Protein AF-A0A6C1PPI3-F1 (afdb_monomer_lite)

Radius of gyration: 21.02 Å; chains: 1; bounding box: 60×43×59 Å

Foldseek 3Di:
DFKDKPPHTWDWDADPVLLEIETEDEFADLVPIFMDDDDDPQKDWPDGDRADAQDFDWTWIHHNDDDIDIHTYHYHYAAWKWWQKQNDIDGFFWWEAEPPDPVLRLLGPVTGFAWAQDPQAIKTKTWNGYAYPNDPPGDWTWMKIAGDNYQDQAKDKDQDQPGIWTDTPVQQFIWGFNIKIKGWHDGDPDAFDKTKIFMKGWTFGDHGPPPPDDDDDPDDGDDTIIIHSMIGIHGHSYYPSPVD

Secondary structure (DSSP, 8-state):
-EEEETTEEE-EEEETTTTEEEEEE-S--TTT---EEE-STT-EES------BT--EEEEEE-SSS--EEEEEEEEEPSEEEEEETTEEEEE-B-EE-TT-HHHHHHTTTTS-EEEEETTEEEEEEESS-EETT-S-PPP-EEEEEEES--SSEEEEE--TTSEEEEETTSS-EEEEEEEEEEEEE--SSTTPEEEEEEEEEEEEPP-TT----S-----PPPPEEEEEEEEEEEEEEESSS--

Structure (mmCIF, N/CA/C/O backbone):
data_AF-A0A6C1PPI3-F1
#
_entry.id   AF-A0A6C1PPI3-F1
#
loop_
_atom_site.group_PDB
_atom_site.id
_atom_site.type_symbol
_atom_site.label_atom_id
_atom_site.label_alt_id
_atom_site.label_comp_id
_atom_site.label_asym_id
_atom_site.label_entity_id
_atom_site.label_seq_id
_atom_site.pdbx_PDB_ins_code
_atom_site.Cartn_x
_atom_site.Cartn_y
_atom_site.Cartn_z
_atom_site.occupancy
_atom_site.B_iso_or_equiv
_atom_site.auth_seq_id
_atom_site.auth_comp_id
_atom_site.auth_asym_id
_atom_site.auth_atom_id
_atom_site.pdbx_PDB_model_num
ATOM 1 N N . MET A 1 1 ? -7.745 8.736 24.320 1.00 72.75 1 MET A N 1
ATOM 2 C CA . MET A 1 1 ? -7.790 7.596 23.394 1.00 72.75 1 MET A CA 1
ATOM 3 C C . MET A 1 1 ? -6.583 7.729 22.487 1.00 72.75 1 MET A C 1
ATOM 5 O O . MET A 1 1 ? -6.261 8.861 22.149 1.00 72.75 1 MET A O 1
ATOM 9 N N . SER A 1 2 ? -5.886 6.642 22.190 1.00 79.56 2 SER A N 1
ATOM 10 C CA . SER A 1 2 ? -4.777 6.582 21.228 1.00 79.56 2 SER A CA 1
ATOM 11 C C . SER A 1 2 ? -4.977 5.365 20.328 1.00 79.56 2 SER A C 1
ATOM 13 O O . SER A 1 2 ? -5.773 4.488 20.668 1.00 79.56 2 SER A O 1
ATOM 15 N N . LEU A 1 3 ? -4.288 5.313 19.193 1.00 79.56 3 LEU A N 1
ATOM 16 C CA . LEU A 1 3 ? -4.312 4.175 18.282 1.00 79.56 3 LEU A CA 1
ATOM 17 C C . LEU A 1 3 ? -2.869 3.762 17.984 1.00 79.56 3 LEU A C 1
ATOM 19 O O . LEU A 1 3 ? -2.008 4.619 17.789 1.00 79.56 3 LEU A O 1
ATOM 23 N N . SER A 1 4 ? -2.608 2.462 17.961 1.00 78.62 4 SER A N 1
ATOM 24 C CA . SER A 1 4 ? -1.383 1.898 17.407 1.00 78.62 4 SER A CA 1
ATOM 25 C C . SER A 1 4 ? -1.696 0.685 16.542 1.00 78.62 4 SER A C 1
ATOM 27 O O . SER A 1 4 ? -2.698 0.002 16.750 1.00 78.62 4 SER A O 1
ATOM 29 N N . ILE A 1 5 ? -0.845 0.428 15.557 1.00 73.31 5 ILE A N 1
ATOM 30 C CA . ILE A 1 5 ? -0.910 -0.746 14.685 1.00 73.31 5 ILE A CA 1
ATOM 31 C C . ILE A 1 5 ? 0.453 -1.425 14.749 1.00 73.31 5 ILE A C 1
ATOM 33 O O . ILE A 1 5 ? 1.469 -0.749 14.626 1.00 73.31 5 ILE A O 1
ATOM 37 N N . ASP A 1 6 ? 0.477 -2.726 15.049 1.00 70.88 6 ASP A N 1
ATOM 38 C CA . ASP A 1 6 ? 1.708 -3.507 15.263 1.00 70.88 6 ASP A CA 1
ATOM 39 C C . ASP A 1 6 ? 2.710 -2.854 16.232 1.00 70.88 6 ASP A C 1
ATOM 41 O O . ASP A 1 6 ? 3.925 -2.911 16.070 1.00 70.88 6 ASP A O 1
ATOM 45 N N . GLY A 1 7 ? 2.193 -2.193 17.272 1.00 65.25 7 GLY A N 1
ATOM 46 C CA . GLY A 1 7 ? 3.012 -1.502 18.271 1.00 65.25 7 GLY A CA 1
ATOM 47 C C . GLY A 1 7 ? 3.538 -0.128 17.838 1.00 65.25 7 GLY A C 1
ATOM 48 O O . GLY A 1 7 ? 4.113 0.574 18.669 1.00 65.25 7 GLY A O 1
ATOM 49 N N . VAL A 1 8 ? 3.286 0.304 16.600 1.00 69.00 8 VAL A N 1
ATOM 50 C CA . VAL A 1 8 ? 3.609 1.651 16.113 1.00 69.00 8 VAL A CA 1
ATOM 51 C C . VAL A 1 8 ? 2.453 2.593 16.429 1.00 69.00 8 VAL A C 1
ATOM 53 O O . VAL A 1 8 ? 1.321 2.369 16.002 1.00 69.00 8 VAL A O 1
ATOM 56 N N . SER A 1 9 ? 2.722 3.649 17.199 1.00 75.69 9 SER A N 1
ATOM 57 C CA . SER A 1 9 ? 1.746 4.720 17.431 1.00 75.69 9 SER A CA 1
ATOM 58 C C . SER A 1 9 ? 1.447 5.441 16.124 1.00 75.69 9 SER A C 1
ATOM 60 O O . SER A 1 9 ? 2.369 5.831 15.414 1.00 75.69 9 SER A O 1
ATOM 62 N N . VAL A 1 10 ? 0.164 5.643 15.838 1.00 84.31 10 VAL A N 1
ATOM 63 C CA . VAL A 1 10 ? -0.286 6.351 14.638 1.00 84.31 10 VAL A CA 1
ATOM 64 C C . VAL A 1 10 ? -0.985 7.643 15.031 1.00 84.31 10 VAL A C 1
ATOM 66 O O . VAL A 1 10 ? -1.698 7.700 16.041 1.00 84.31 10 VAL A O 1
ATOM 69 N N . ASP A 1 11 ? -0.782 8.688 14.234 1.00 82.31 11 ASP A N 1
ATOM 70 C CA . ASP A 1 11 ? -1.456 9.959 14.448 1.00 82.31 11 ASP A CA 1
ATOM 71 C C . ASP A 1 11 ? -2.952 9.804 14.156 1.00 82.31 11 ASP A C 1
ATOM 73 O O . ASP A 1 11 ? -3.376 9.361 13.085 1.00 82.31 11 ASP A O 1
ATOM 77 N N . ALA A 1 12 ? -3.771 10.160 15.146 1.00 89.12 12 ALA A N 1
ATOM 78 C CA . ALA A 1 12 ? -5.218 10.047 15.073 1.00 89.12 12 ALA A CA 1
ATOM 79 C C . ALA A 1 12 ? -5.882 11.376 15.436 1.00 89.12 12 ALA A C 1
ATOM 81 O O . ALA A 1 12 ? -5.608 11.980 16.476 1.00 89.12 12 ALA A O 1
ATOM 82 N N . THR A 1 13 ? -6.821 11.800 14.600 1.00 93.31 13 THR A N 1
ATOM 83 C CA . THR A 1 13 ? -7.722 12.913 14.889 1.00 93.31 13 THR A CA 1
ATOM 84 C C . THR A 1 13 ? -8.901 12.395 15.699 1.00 93.31 13 THR A C 1
ATOM 86 O O . THR A 1 13 ? -9.571 11.447 15.293 1.00 93.31 13 THR A O 1
ATOM 89 N N . ILE A 1 14 ? -9.165 13.011 16.852 1.00 91.94 14 ILE A N 1
ATOM 90 C CA . ILE A 1 14 ? -10.215 12.579 17.781 1.00 91.94 14 ILE A CA 1
ATOM 91 C C . ILE A 1 14 ? -11.206 13.720 17.986 1.00 91.94 14 ILE A C 1
ATOM 93 O O . ILE A 1 14 ? -10.892 14.700 18.665 1.00 91.94 14 ILE A O 1
ATOM 97 N N . ASP A 1 15 ? -12.428 13.554 17.487 1.00 93.94 15 ASP A N 1
ATOM 98 C CA . ASP A 1 15 ? -13.548 14.428 17.830 1.00 93.94 15 ASP A CA 1
ATOM 99 C C . ASP A 1 15 ? -14.356 13.785 18.958 1.00 93.94 15 ASP A C 1
ATOM 101 O O . ASP A 1 15 ? -15.084 12.806 18.788 1.00 93.94 15 ASP A O 1
ATOM 105 N N . ARG A 1 16 ? -14.233 14.354 20.156 1.00 90.81 16 ARG A N 1
ATOM 106 C CA . ARG A 1 16 ? -14.926 13.855 21.351 1.00 90.81 16 ARG A CA 1
ATOM 107 C C . ARG A 1 16 ? -16.419 14.172 21.351 1.00 90.81 16 ARG A C 1
ATOM 109 O O . ARG A 1 16 ? -17.175 13.479 22.030 1.00 90.81 16 ARG A O 1
ATOM 116 N N . THR A 1 17 ? -16.830 15.212 20.632 1.00 92.25 17 THR A N 1
ATOM 117 C CA . THR A 1 17 ? -18.228 15.643 20.539 1.00 92.25 17 THR A CA 1
ATOM 118 C C . THR A 1 17 ? -18.978 14.722 19.589 1.00 92.25 17 THR A C 1
ATOM 120 O O . THR A 1 17 ? -20.004 14.159 19.969 1.00 92.25 17 THR A O 1
ATOM 123 N N . ALA A 1 18 ? -18.424 14.505 18.393 1.00 93.75 18 ALA A N 1
ATOM 124 C CA . ALA A 1 18 ? -18.966 13.573 17.407 1.00 93.75 18 ALA A CA 1
ATOM 125 C C . ALA A 1 18 ? -18.687 12.099 17.753 1.00 93.75 18 ALA A C 1
ATOM 127 O O . ALA A 1 18 ? -19.334 11.207 17.208 1.00 93.75 18 ALA A O 1
ATOM 128 N N . ARG A 1 19 ? -17.757 11.842 18.685 1.00 94.44 19 ARG A N 1
ATOM 129 C CA . ARG A 1 19 ? -17.261 10.506 19.064 1.00 94.44 19 ARG A CA 1
ATOM 130 C C . ARG A 1 19 ? -16.674 9.763 17.871 1.00 94.44 19 ARG A C 1
ATOM 132 O O . ARG A 1 19 ? -16.926 8.572 17.677 1.00 94.44 19 ARG A O 1
ATOM 139 N N . THR A 1 20 ? -15.890 10.479 17.080 1.00 94.88 20 THR A N 1
ATOM 140 C CA . THR A 1 20 ? -15.195 9.931 15.922 1.00 94.88 20 THR A CA 1
ATOM 141 C C . THR A 1 20 ? -13.693 9.896 16.168 1.00 94.88 20 THR A C 1
ATOM 143 O O . THR A 1 20 ? -13.129 10.749 16.862 1.00 94.88 20 THR A O 1
ATOM 146 N N . VAL A 1 21 ? -13.047 8.876 15.612 1.00 93.44 21 VAL A N 1
ATOM 147 C CA . VAL A 1 21 ? -11.592 8.776 15.515 1.00 93.44 21 VAL A CA 1
ATOM 148 C C . VAL A 1 21 ? -11.255 8.499 14.064 1.00 93.44 21 VAL A C 1
ATOM 150 O O . VAL A 1 21 ? -11.768 7.538 13.500 1.00 93.44 21 VAL A O 1
ATOM 153 N N . THR A 1 22 ? -10.381 9.309 13.485 1.00 94.12 22 THR A N 1
ATOM 154 C CA . THR A 1 22 ? -9.840 9.074 12.146 1.00 94.12 22 THR A CA 1
ATOM 155 C C . THR A 1 22 ? -8.332 8.975 12.250 1.00 94.12 22 THR A C 1
ATOM 157 O O . THR A 1 22 ? -7.706 9.876 12.806 1.00 94.12 22 THR A O 1
ATOM 160 N N . ALA A 1 23 ? -7.748 7.903 11.729 1.00 92.88 23 ALA A N 1
ATOM 161 C CA . ALA A 1 23 ? -6.303 7.709 11.707 1.00 92.88 23 ALA A CA 1
ATOM 162 C C . ALA A 1 23 ? -5.816 7.432 10.288 1.00 92.88 23 ALA A C 1
ATOM 164 O O . ALA A 1 23 ? -6.530 6.808 9.502 1.00 92.88 23 ALA A O 1
ATOM 165 N N . ILE A 1 24 ? -4.601 7.883 9.992 1.00 91.88 24 ILE A N 1
ATOM 166 C CA . ILE A 1 24 ? -3.867 7.520 8.781 1.00 91.88 24 ILE A CA 1
ATOM 167 C C . ILE A 1 24 ? -2.681 6.669 9.220 1.00 91.88 24 ILE A C 1
ATOM 169 O O . ILE A 1 24 ? -1.988 7.025 10.173 1.00 91.88 24 ILE A O 1
ATOM 173 N N . VAL A 1 25 ? -2.480 5.530 8.566 1.00 92.19 25 VAL A N 1
ATOM 174 C CA . VAL A 1 25 ? -1.485 4.531 8.973 1.00 92.19 25 VAL A CA 1
ATOM 175 C C . VAL A 1 25 ? -0.588 4.161 7.794 1.00 92.19 25 VAL A C 1
ATOM 177 O O . VAL A 1 25 ? -1.041 4.257 6.652 1.00 92.19 25 VAL A O 1
ATOM 180 N N . PRO A 1 26 ? 0.673 3.752 8.029 1.00 91.62 26 PRO A N 1
ATOM 181 C CA . PRO A 1 26 ? 1.541 3.260 6.961 1.00 91.62 26 PRO A CA 1
ATOM 182 C C . PRO A 1 26 ? 0.909 2.090 6.186 1.00 91.62 26 PRO A C 1
ATOM 184 O O . PRO A 1 26 ? -0.009 1.455 6.712 1.00 91.62 26 PRO A O 1
ATOM 187 N N . PRO A 1 27 ? 1.402 1.772 4.974 1.00 93.56 27 PRO A N 1
ATOM 188 C CA . PRO A 1 27 ? 0.946 0.612 4.211 1.00 93.56 27 PRO A CA 1
ATOM 189 C C . PRO A 1 27 ? 0.966 -0.657 5.070 1.00 93.56 27 PRO A C 1
ATOM 191 O O . PRO A 1 27 ? 2.024 -1.074 5.542 1.00 93.56 27 PRO A O 1
ATOM 194 N N . VAL A 1 28 ? -0.203 -1.249 5.307 1.00 92.62 28 VAL A N 1
ATOM 195 C CA . VAL A 1 28 ? -0.367 -2.437 6.150 1.00 92.62 28 VAL A CA 1
ATOM 196 C C . VAL A 1 28 ? -1.650 -3.184 5.792 1.00 92.62 28 VAL A C 1
ATOM 198 O O . VAL A 1 28 ? -2.665 -2.569 5.458 1.00 92.62 28 VAL A O 1
ATOM 201 N N . ASP A 1 29 ? -1.626 -4.509 5.925 1.00 90.94 29 ASP A N 1
ATOM 202 C CA . ASP A 1 29 ? -2.813 -5.343 5.759 1.00 90.94 29 ASP A CA 1
ATOM 203 C C . ASP A 1 29 ? -3.675 -5.348 7.035 1.00 90.94 29 ASP A C 1
ATOM 205 O O . ASP A 1 29 ? -3.417 -6.097 7.982 1.00 90.94 29 ASP A O 1
ATOM 209 N N . LEU A 1 30 ? -4.740 -4.536 7.048 1.00 89.56 30 LEU A N 1
ATOM 210 C CA . LEU A 1 30 ? -5.704 -4.452 8.157 1.00 89.56 30 LEU A CA 1
ATOM 211 C C . LEU A 1 30 ? -6.440 -5.768 8.459 1.00 89.56 30 LEU A C 1
ATOM 213 O O . LEU A 1 30 ? -6.999 -5.900 9.548 1.00 89.56 30 LEU A O 1
ATOM 217 N N . ALA A 1 31 ? -6.443 -6.745 7.545 1.00 86.94 31 ALA A N 1
ATOM 218 C CA . ALA A 1 31 ? -7.004 -8.067 7.814 1.00 86.94 31 ALA A CA 1
ATOM 219 C C . ALA A 1 31 ? -6.065 -8.943 8.660 1.00 86.94 31 ALA A C 1
ATOM 221 O O . ALA A 1 31 ? -6.518 -9.907 9.283 1.00 86.94 31 ALA A O 1
ATOM 222 N N . ARG A 1 32 ? -4.767 -8.617 8.692 1.00 84.00 32 ARG A N 1
ATOM 223 C CA . ARG A 1 32 ? -3.723 -9.390 9.383 1.00 84.00 32 ARG A CA 1
ATOM 224 C C . ARG A 1 32 ? -3.193 -8.704 10.634 1.00 84.00 32 ARG A C 1
ATOM 226 O O . ARG A 1 32 ? -2.668 -9.390 11.509 1.00 84.00 32 ARG A O 1
ATOM 233 N N . VAL A 1 33 ? -3.377 -7.390 10.752 1.00 84.31 33 VAL A N 1
ATOM 234 C CA . VAL A 1 33 ? -2.989 -6.623 11.942 1.00 84.31 33 VAL A CA 1
ATOM 235 C C . VAL A 1 33 ? -4.186 -6.324 12.830 1.00 84.31 33 VAL A C 1
ATOM 237 O O . VAL A 1 33 ? -5.293 -6.062 12.362 1.00 84.31 33 VAL A O 1
ATOM 240 N N . GLN A 1 34 ? -3.960 -6.326 14.143 1.00 80.94 34 GLN A N 1
ATOM 241 C CA . GLN A 1 34 ? -4.975 -5.929 15.112 1.00 80.94 34 GLN A CA 1
ATOM 242 C C . GLN A 1 34 ? -4.617 -4.559 15.695 1.00 80.94 34 GLN A C 1
ATOM 244 O O . GLN A 1 34 ? -3.673 -4.461 16.483 1.00 80.94 34 GLN A O 1
ATOM 249 N N . PRO A 1 35 ? -5.365 -3.492 15.359 1.00 81.31 35 PRO A N 1
ATOM 250 C CA . PRO A 1 35 ? -5.118 -2.182 15.938 1.00 81.31 35 PRO A CA 1
ATOM 251 C C . PRO A 1 35 ? -5.335 -2.213 17.451 1.00 81.31 35 PRO A C 1
ATOM 253 O O . PRO A 1 35 ? -6.370 -2.674 17.942 1.00 81.31 35 PRO A O 1
ATOM 256 N N . ALA A 1 36 ? -4.377 -1.684 18.204 1.00 82.75 36 ALA A N 1
ATOM 257 C CA . ALA A 1 36 ? -4.532 -1.469 19.629 1.00 82.75 36 ALA A CA 1
ATOM 258 C C . ALA A 1 36 ? -5.091 -0.064 19.870 1.00 82.75 36 ALA A C 1
ATOM 260 O O . ALA A 1 36 ? -4.548 0.943 19.417 1.00 82.75 36 ALA A O 1
ATOM 261 N N . ILE A 1 37 ? -6.191 0.010 20.614 1.00 83.94 37 ILE A N 1
ATOM 262 C CA . ILE A 1 37 ? -6.833 1.274 20.965 1.00 83.94 37 ILE A CA 1
ATOM 263 C C . ILE A 1 37 ? -6.540 1.564 22.434 1.00 83.94 37 ILE A C 1
ATOM 265 O O . ILE A 1 37 ? -7.071 0.913 23.335 1.00 83.94 37 ILE A O 1
ATOM 269 N N . GLY A 1 38 ? -5.712 2.573 22.686 1.00 83.50 38 GLY A N 1
ATOM 270 C CA . GLY A 1 38 ? -5.477 3.077 24.031 1.00 83.50 38 GLY A CA 1
ATOM 271 C C . GLY A 1 38 ? -6.710 3.811 24.545 1.00 83.50 38 GLY A C 1
ATOM 272 O O . GLY A 1 38 ? -7.238 4.708 23.886 1.00 83.50 38 GLY A O 1
ATOM 273 N N . LEU A 1 39 ? -7.172 3.457 25.740 1.00 85.50 39 LEU A N 1
ATOM 274 C CA . LEU A 1 39 ? -8.340 4.054 26.383 1.00 85.50 39 LEU A CA 1
ATOM 275 C C . LEU A 1 39 ? -7.950 4.866 27.621 1.00 85.50 39 LEU A C 1
ATOM 277 O O . LEU A 1 39 ? -6.827 4.797 28.115 1.00 85.50 39 LEU A O 1
ATOM 281 N N . SER A 1 40 ? -8.893 5.661 28.126 1.00 84.19 40 SER A N 1
ATOM 282 C CA . SER A 1 40 ? -8.737 6.304 29.433 1.00 84.19 40 SER A CA 1
ATOM 283 C C . SER A 1 40 ? -8.615 5.248 30.547 1.00 84.19 40 SER A C 1
ATOM 285 O O . SER A 1 40 ? -9.209 4.175 30.417 1.00 84.19 40 SER A O 1
ATOM 287 N N . PRO A 1 41 ? -7.915 5.535 31.661 1.00 85.50 41 PRO A N 1
ATOM 288 C CA . PRO A 1 41 ? -7.741 4.576 32.751 1.00 85.50 41 PRO A CA 1
ATOM 289 C C . PRO A 1 41 ? -9.062 3.969 33.242 1.00 85.50 41 PRO A C 1
ATOM 291 O O . PRO A 1 41 ? -10.014 4.688 33.545 1.00 85.50 41 PRO A O 1
ATOM 294 N N . GLY A 1 42 ? -9.104 2.636 33.317 1.00 83.38 42 GLY A N 1
ATOM 295 C CA . GLY A 1 42 ? -10.266 1.860 33.761 1.00 83.38 42 GLY A CA 1
ATOM 296 C C . GLY A 1 42 ? -11.374 1.668 32.716 1.00 83.38 42 GLY A C 1
ATOM 297 O O . GLY A 1 42 ? -12.290 0.885 32.954 1.00 83.38 42 GLY A O 1
ATOM 298 N N . ALA A 1 43 ? -11.287 2.316 31.550 1.00 88.50 43 ALA A N 1
ATOM 299 C CA . ALA A 1 43 ? -12.158 1.998 30.426 1.00 88.50 43 ALA A CA 1
ATOM 300 C C . ALA A 1 43 ? -11.661 0.750 29.678 1.00 88.50 43 ALA A C 1
ATOM 302 O O . ALA A 1 43 ? -10.461 0.500 29.578 1.00 88.50 43 ALA A O 1
ATOM 303 N N . THR A 1 44 ? -12.596 -0.020 29.129 1.00 89.31 44 THR A N 1
ATOM 304 C CA . THR A 1 44 ? -12.330 -1.252 28.375 1.00 89.31 44 THR A CA 1
ATOM 305 C C . THR A 1 44 ? -13.057 -1.237 27.036 1.00 89.31 44 THR A C 1
ATOM 307 O O . THR A 1 44 ? -14.115 -0.622 26.895 1.00 89.31 44 THR A O 1
ATOM 310 N N . LEU A 1 45 ? -12.484 -1.905 26.037 1.00 88.69 45 LEU A N 1
ATOM 311 C CA . LEU A 1 45 ? -13.165 -2.167 24.772 1.00 88.69 45 LEU A CA 1
ATOM 312 C C . LEU A 1 45 ? -14.114 -3.350 24.949 1.00 88.69 45 LEU A C 1
ATOM 314 O O . LEU A 1 45 ? -13.754 -4.357 25.560 1.00 88.69 45 LEU A O 1
ATOM 318 N N . VAL A 1 46 ? -15.310 -3.252 24.381 1.00 83.12 46 VAL A N 1
ATOM 319 C CA . VAL A 1 46 ? -16.233 -4.386 24.277 1.00 83.12 46 VAL A CA 1
ATOM 320 C C . VAL A 1 46 ? -15.956 -5.089 22.952 1.00 83.12 46 VAL A C 1
ATOM 322 O O . VAL A 1 46 ? -16.651 -4.880 21.962 1.00 83.12 46 VAL A O 1
ATOM 325 N N . GLY A 1 47 ? -14.888 -5.888 22.944 1.00 77.88 47 GLY A N 1
ATOM 326 C CA . GLY A 1 47 ? -14.347 -6.502 21.732 1.00 77.88 47 GLY A CA 1
ATOM 327 C C . GLY A 1 47 ? -13.563 -5.519 20.858 1.00 77.88 47 GLY A C 1
ATOM 328 O O . GLY A 1 47 ? -13.654 -4.302 21.015 1.00 77.88 47 GLY A O 1
ATOM 329 N N . VAL A 1 48 ? -12.771 -6.064 19.937 1.00 76.56 48 VAL A N 1
ATOM 330 C CA . VAL A 1 48 ? -12.059 -5.293 18.911 1.00 76.56 48 VAL A CA 1
ATOM 331 C C . VAL A 1 48 ? -12.635 -5.723 17.564 1.00 76.56 48 VAL A C 1
ATOM 333 O O . VAL A 1 48 ? -12.485 -6.896 17.214 1.00 76.56 48 VAL A O 1
ATOM 336 N N . PRO A 1 49 ? -13.354 -4.845 16.843 1.00 85.69 49 PRO A N 1
ATOM 337 C CA . PRO A 1 49 ? -13.864 -5.192 15.525 1.00 85.69 49 PRO A CA 1
ATOM 338 C C . PRO A 1 49 ? -12.711 -5.317 14.522 1.00 85.69 49 PRO A C 1
ATOM 340 O O . PRO A 1 49 ? -11.638 -4.747 14.722 1.00 85.69 49 PRO A O 1
ATOM 343 N N . ALA A 1 50 ? -12.950 -6.043 13.430 1.00 87.94 50 ALA A N 1
ATOM 344 C CA . ALA A 1 50 ? -12.082 -5.970 12.261 1.00 87.94 50 ALA A CA 1
ATOM 345 C C . ALA A 1 50 ? -12.256 -4.601 11.588 1.00 87.94 50 ALA A C 1
ATOM 347 O O . ALA A 1 50 ? -13.376 -4.087 11.512 1.00 87.94 50 ALA A O 1
ATOM 348 N N . PHE A 1 51 ? -11.157 -4.027 11.109 1.00 90.50 51 PHE A N 1
ATOM 349 C CA . PHE A 1 51 ? -11.160 -2.759 10.390 1.00 90.50 51 PHE A CA 1
ATOM 350 C C . PHE A 1 51 ? -10.978 -3.005 8.896 1.00 90.50 51 PHE A C 1
ATOM 352 O O . PHE A 1 51 ? -10.225 -3.886 8.493 1.00 90.50 51 PHE A O 1
ATOM 359 N N . ALA A 1 52 ? -11.654 -2.196 8.088 1.00 92.25 52 ALA A N 1
ATOM 360 C CA . ALA A 1 52 ? -11.423 -2.102 6.655 1.00 92.25 52 ALA A CA 1
ATOM 361 C C . ALA A 1 52 ? -11.009 -0.668 6.313 1.00 92.25 52 ALA A C 1
ATOM 363 O O . ALA A 1 52 ? -11.449 0.286 6.961 1.00 92.25 52 ALA A O 1
ATOM 364 N N . ASP A 1 53 ? -10.153 -0.530 5.305 1.00 93.81 53 ASP A N 1
ATOM 365 C CA . ASP A 1 53 ? -9.587 0.751 4.895 1.00 93.81 53 ASP A CA 1
ATOM 366 C C . ASP A 1 53 ? -10.681 1.757 4.500 1.00 93.81 53 ASP A C 1
ATOM 368 O O . ASP A 1 53 ? -11.540 1.486 3.663 1.00 93.81 53 ASP A O 1
ATOM 372 N N . GLY A 1 54 ? -10.675 2.918 5.153 1.00 94.00 54 GLY A N 1
ATOM 373 C CA . GLY A 1 54 ? -11.622 4.009 4.945 1.00 94.00 54 GLY A CA 1
ATOM 374 C C . GLY A 1 54 ? -13.055 3.739 5.409 1.00 94.00 54 GLY A C 1
ATOM 375 O O . GLY A 1 54 ? -13.910 4.608 5.238 1.00 94.00 54 GLY A O 1
ATOM 376 N N . VAL A 1 55 ? -13.338 2.586 6.024 1.00 95.25 55 VAL A N 1
ATOM 377 C CA . VAL A 1 55 ? -14.690 2.217 6.463 1.00 95.25 55 VAL A CA 1
ATOM 378 C C . VAL A 1 55 ? -14.904 2.587 7.937 1.00 95.25 55 VAL A C 1
ATOM 380 O O . VAL A 1 55 ? -14.223 2.047 8.817 1.00 95.25 55 VAL A O 1
ATOM 383 N N . PRO A 1 56 ? -15.879 3.462 8.257 1.00 95.88 56 PRO A N 1
ATOM 384 C CA . PRO A 1 56 ? -16.227 3.764 9.640 1.00 95.88 56 PRO A CA 1
ATOM 385 C C . PRO A 1 56 ? -16.723 2.518 10.378 1.00 95.88 56 PRO A C 1
ATOM 387 O O . PRO A 1 56 ? -17.716 1.899 9.996 1.00 95.88 56 PRO A O 1
ATOM 390 N N . THR A 1 57 ? -16.048 2.174 11.470 1.00 94.69 57 THR A N 1
ATOM 391 C CA . THR A 1 57 ? -16.313 0.970 12.261 1.00 94.69 57 THR A CA 1
ATOM 392 C C . THR A 1 57 ? -16.738 1.351 13.676 1.00 94.69 57 THR A C 1
ATOM 394 O O . THR A 1 57 ? -16.088 2.156 14.344 1.00 94.69 57 THR A O 1
ATOM 397 N N . SER A 1 58 ? -17.850 0.786 14.158 1.00 93.94 58 SER A N 1
ATOM 398 C CA . SER A 1 58 ? -18.350 1.096 15.500 1.00 93.94 58 SER A CA 1
ATOM 399 C C . SER A 1 58 ? -17.570 0.338 16.576 1.00 93.94 58 SER A C 1
ATOM 401 O O . SER A 1 58 ? -17.511 -0.889 16.563 1.00 93.94 58 SER A O 1
ATOM 403 N N . VAL A 1 59 ? -17.006 1.075 17.534 1.00 92.56 59 VAL A N 1
ATOM 404 C CA . VAL A 1 59 ? -16.247 0.547 18.672 1.00 92.56 59 VAL A CA 1
ATOM 405 C C . VAL A 1 59 ? -16.961 0.911 19.969 1.00 92.56 59 VAL A C 1
ATOM 407 O O . VAL A 1 59 ? -17.127 2.088 20.293 1.00 92.56 59 VAL A O 1
ATOM 410 N N . ALA A 1 60 ? -17.369 -0.096 20.736 1.00 92.44 60 ALA A N 1
ATOM 411 C CA . ALA A 1 60 ? -18.012 0.099 22.029 1.00 92.44 60 ALA A CA 1
ATOM 412 C C . ALA A 1 60 ? -16.964 0.210 23.148 1.00 92.44 60 ALA A C 1
ATOM 414 O O . ALA A 1 60 ? -16.172 -0.703 23.379 1.00 92.44 60 ALA A O 1
ATOM 415 N N . VAL A 1 61 ? -16.985 1.328 23.874 1.00 92.00 61 VAL A N 1
ATOM 416 C CA . VAL A 1 61 ? -16.092 1.609 25.004 1.00 92.00 61 VAL A CA 1
ATOM 417 C C . VAL A 1 61 ? -16.897 1.577 26.298 1.00 92.00 61 VAL A C 1
ATOM 419 O O . VAL A 1 61 ? -17.797 2.395 26.495 1.00 92.00 61 VAL A O 1
ATOM 422 N N . SER A 1 62 ? -16.566 0.653 27.195 1.00 91.56 62 SER A N 1
ATOM 423 C CA . SER A 1 62 ? -17.148 0.552 28.535 1.00 91.56 62 SER A CA 1
ATOM 424 C C . SER A 1 62 ? -16.313 1.347 29.539 1.00 91.56 62 SER A C 1
ATOM 426 O O . SER A 1 62 ? -15.172 0.966 29.802 1.00 91.56 62 SER A O 1
ATOM 428 N N . PRO A 1 63 ? -16.830 2.449 30.109 1.00 89.38 63 PRO A N 1
ATOM 429 C CA . PRO A 1 63 ? -16.135 3.171 31.172 1.00 89.38 63 PRO A CA 1
ATOM 430 C C . PRO A 1 63 ? -16.158 2.380 32.489 1.00 89.38 63 PRO A C 1
ATOM 432 O O . PRO A 1 63 ? -17.023 1.531 32.691 1.00 89.38 63 PRO A O 1
ATOM 435 N N . THR A 1 64 ? -15.271 2.726 33.429 1.00 88.25 64 THR A N 1
ATOM 436 C CA . THR A 1 64 ? -15.259 2.164 34.797 1.00 88.25 64 THR A CA 1
ATOM 437 C C . THR A 1 64 ? -16.609 2.312 35.500 1.00 88.25 64 THR A C 1
ATOM 439 O O . THR A 1 64 ? -17.044 1.434 36.239 1.00 88.25 64 THR A O 1
ATOM 442 N N . PHE A 1 65 ? -17.275 3.444 35.264 1.00 82.06 65 PHE A N 1
ATOM 443 C CA . PHE A 1 65 ? -18.596 3.753 35.788 1.00 82.06 65 PHE A CA 1
ATOM 444 C C . PHE A 1 65 ? -19.458 4.309 34.661 1.00 82.06 65 PHE A C 1
ATOM 446 O O . PHE A 1 65 ? -19.055 5.245 33.969 1.00 82.06 65 PHE A O 1
ATOM 453 N N . GLY A 1 66 ? -20.661 3.765 34.502 1.00 83.25 66 GLY A N 1
ATOM 454 C CA . GLY A 1 66 ? -21.628 4.228 33.513 1.00 83.25 66 GLY A CA 1
ATOM 455 C C . GLY A 1 66 ? -21.963 3.175 32.466 1.00 83.25 66 GLY A C 1
ATOM 456 O O . GLY A 1 66 ? -21.710 1.986 32.643 1.00 83.25 66 GLY A O 1
ATOM 457 N N . ARG A 1 67 ? -22.607 3.622 31.388 1.00 88.81 67 ARG A N 1
ATOM 458 C CA . ARG A 1 67 ? -23.007 2.760 30.272 1.00 88.81 67 ARG A CA 1
ATOM 459 C C . ARG A 1 67 ? -21.944 2.782 29.172 1.00 88.81 67 ARG A C 1
ATOM 461 O O . ARG A 1 67 ? -21.290 3.816 29.016 1.00 88.81 67 ARG A O 1
ATOM 468 N N . PRO A 1 68 ? -21.806 1.696 28.393 1.00 90.25 68 PRO A N 1
ATOM 469 C CA . PRO A 1 68 ? -20.958 1.693 27.211 1.00 90.25 68 PRO A CA 1
ATOM 470 C C . PRO A 1 68 ? -21.334 2.814 26.240 1.00 90.25 68 PRO A C 1
ATOM 472 O O . PRO A 1 68 ? -22.511 3.153 26.084 1.00 90.25 68 PRO A O 1
ATOM 475 N N . VAL A 1 69 ? -20.324 3.380 25.588 1.00 92.25 69 VAL A N 1
ATOM 476 C CA . VAL A 1 69 ? -20.466 4.438 24.590 1.00 92.25 69 VAL A CA 1
ATOM 477 C C . VAL A 1 69 ? -19.834 3.977 23.287 1.00 92.25 69 VAL A C 1
ATOM 479 O O . VAL A 1 69 ? -18.692 3.524 23.283 1.00 92.25 69 VAL A O 1
ATOM 482 N N . ASN A 1 70 ? -20.561 4.133 22.182 1.00 93.12 70 ASN A N 1
ATOM 483 C CA . ASN A 1 70 ? -20.042 3.816 20.857 1.00 93.12 70 ASN A CA 1
ATOM 484 C C . ASN A 1 70 ? -19.260 4.997 20.283 1.00 93.12 70 ASN A C 1
ATOM 486 O O . ASN A 1 70 ? -19.720 6.142 20.326 1.00 93.12 70 ASN A O 1
ATOM 490 N N . TRP A 1 71 ? -18.101 4.674 19.730 1.00 93.88 71 TRP A N 1
ATOM 491 C CA . TRP A 1 71 ? -17.264 5.533 18.908 1.00 93.88 71 TRP A CA 1
ATOM 492 C C . TRP A 1 71 ? -17.305 5.037 17.466 1.00 93.88 71 TRP A C 1
ATOM 494 O O . TRP A 1 71 ? -17.442 3.839 17.230 1.00 93.88 71 TRP A O 1
ATOM 504 N N . SER A 1 72 ? -17.190 5.948 16.508 1.00 95.00 72 SER A N 1
ATOM 505 C CA . SER A 1 72 ? -16.978 5.605 15.102 1.00 95.00 72 SER A CA 1
ATOM 506 C C . SER A 1 72 ? -15.500 5.779 14.783 1.00 95.00 72 SER A C 1
ATOM 508 O O . SER A 1 72 ? -14.991 6.896 14.831 1.00 95.00 72 SER A O 1
ATOM 510 N N . VAL A 1 73 ? -14.806 4.687 14.490 1.00 93.50 73 VAL A N 1
ATOM 511 C CA . VAL A 1 73 ? -13.368 4.681 14.215 1.00 93.50 73 VAL A CA 1
ATOM 512 C C . VAL A 1 73 ? -13.146 4.358 12.742 1.00 93.50 73 VAL A C 1
ATOM 514 O O . VAL A 1 73 ? -13.594 3.317 12.270 1.00 93.50 73 VAL A O 1
ATOM 517 N N . THR A 1 74 ? -12.455 5.241 12.030 1.00 94.81 74 THR A N 1
ATOM 518 C CA . THR A 1 74 ? -12.075 5.075 10.625 1.00 94.81 74 THR A CA 1
ATOM 519 C C . THR A 1 74 ? -10.554 5.043 10.522 1.00 94.81 74 THR A C 1
ATOM 521 O O . THR A 1 74 ? -9.875 5.936 11.032 1.00 94.81 74 THR A O 1
ATOM 524 N N . ILE A 1 75 ? -10.014 4.021 9.862 1.00 93.69 75 ILE A N 1
ATOM 525 C CA . ILE A 1 75 ? -8.577 3.875 9.607 1.00 93.69 75 ILE A CA 1
ATOM 526 C C . ILE A 1 75 ? -8.363 3.979 8.103 1.00 93.69 75 ILE A C 1
ATOM 528 O O . ILE A 1 75 ? -8.989 3.236 7.356 1.00 93.69 75 ILE A O 1
ATOM 532 N N . HIS A 1 76 ? -7.497 4.891 7.675 1.00 93.81 76 HIS A N 1
ATOM 533 C CA . HIS A 1 76 ? -7.062 5.022 6.291 1.00 93.81 76 HIS A CA 1
ATOM 534 C C . HIS A 1 76 ? -5.634 4.504 6.152 1.00 93.81 76 HIS A C 1
ATOM 536 O O . HIS A 1 76 ? -4.731 4.991 6.830 1.00 93.81 76 HIS A O 1
ATOM 542 N N . VAL A 1 77 ? -5.420 3.540 5.265 1.00 93.69 77 VAL A N 1
ATOM 543 C CA . VAL A 1 77 ? -4.079 3.055 4.922 1.00 93.69 77 VAL A CA 1
ATOM 544 C C . VAL A 1 77 ? -3.477 3.991 3.876 1.00 93.69 77 VAL A C 1
ATOM 546 O O . VAL A 1 77 ? -4.099 4.251 2.842 1.00 93.69 77 VAL A O 1
ATOM 549 N N . SER A 1 78 ? -2.286 4.523 4.131 1.00 93.62 78 SER A N 1
ATOM 550 C CA . SER A 1 78 ? -1.556 5.337 3.157 1.00 93.62 78 SER A CA 1
ATOM 551 C C . SER A 1 78 ? -1.140 4.498 1.944 1.00 93.62 78 SER A C 1
ATOM 553 O O . SER A 1 78 ? -0.837 3.313 2.103 1.00 93.62 78 SER A O 1
ATOM 555 N N . PRO A 1 79 ? -1.091 5.084 0.735 1.00 94.75 79 PRO A N 1
ATOM 556 C CA . PRO A 1 79 ? -0.471 4.434 -0.414 1.00 94.75 79 PRO A CA 1
ATOM 557 C C . PRO A 1 79 ? 1.012 4.131 -0.161 1.00 94.75 79 PRO A C 1
ATOM 559 O O . PRO A 1 79 ? 1.683 4.862 0.569 1.00 94.75 79 PRO A O 1
ATOM 562 N N . GLY A 1 80 ? 1.514 3.065 -0.776 1.00 95.75 80 GLY A N 1
ATOM 563 C CA . GLY A 1 80 ? 2.884 2.584 -0.636 1.00 95.75 80 GLY A CA 1
ATOM 564 C C . GLY A 1 80 ? 2.954 1.068 -0.487 1.00 95.75 80 GLY A C 1
ATOM 565 O O . GLY A 1 80 ? 1.985 0.356 -0.756 1.00 95.75 80 GLY A O 1
ATOM 566 N N . ALA A 1 81 ? 4.098 0.578 -0.023 1.00 95.12 81 ALA A N 1
ATOM 567 C CA . ALA A 1 81 ? 4.310 -0.820 0.316 1.00 95.12 81 ALA A CA 1
ATOM 568 C C . ALA A 1 81 ? 5.061 -0.970 1.639 1.00 95.12 81 ALA A C 1
ATOM 570 O O . ALA A 1 81 ? 5.803 -0.088 2.064 1.00 95.12 81 ALA A O 1
ATOM 571 N N . SER A 1 82 ? 4.877 -2.106 2.297 1.00 93.94 82 SER A N 1
ATOM 572 C CA . SER A 1 82 ? 5.689 -2.506 3.440 1.00 93.94 82 SER A CA 1
ATOM 573 C C . SER A 1 82 ? 5.961 -3.999 3.394 1.00 93.94 82 SER A C 1
ATOM 575 O O . SER A 1 82 ? 5.160 -4.756 2.858 1.00 93.94 82 SER A O 1
ATOM 577 N N . PHE A 1 83 ? 7.110 -4.423 3.910 1.00 91.69 83 PHE A N 1
ATOM 578 C CA . PHE A 1 83 ? 7.538 -5.824 3.902 1.00 91.69 83 PHE A CA 1
ATOM 579 C C . PHE A 1 83 ? 8.670 -6.046 4.904 1.00 91.69 83 PHE A C 1
ATOM 581 O O . PHE A 1 83 ? 9.332 -5.102 5.335 1.00 91.69 83 PHE A O 1
ATOM 588 N N . LEU A 1 84 ? 8.896 -7.297 5.288 1.00 90.00 84 LEU A N 1
ATOM 589 C CA . LEU A 1 84 ? 10.082 -7.721 6.021 1.00 90.00 84 LEU A CA 1
ATOM 590 C C . LEU A 1 84 ? 11.137 -8.201 5.024 1.00 90.00 84 LEU A C 1
ATOM 592 O O . LEU A 1 84 ? 10.910 -9.195 4.337 1.00 90.00 84 LEU A O 1
ATOM 596 N N . PHE A 1 85 ? 12.285 -7.530 4.991 1.00 87.94 85 PHE A N 1
ATOM 597 C CA . PHE A 1 85 ? 13.491 -7.985 4.303 1.00 87.94 85 PHE A CA 1
ATOM 598 C C . PHE A 1 85 ? 14.461 -8.536 5.345 1.00 87.94 85 PHE A C 1
ATOM 600 O O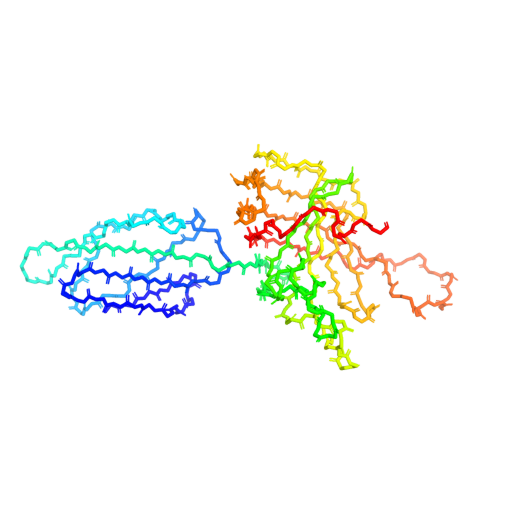 . PHE A 1 85 ? 14.921 -7.797 6.216 1.00 87.94 85 PHE A O 1
ATOM 607 N N . ASP A 1 86 ? 14.687 -9.851 5.329 1.00 85.88 86 ASP A N 1
ATOM 608 C CA . ASP A 1 86 ? 15.509 -10.565 6.320 1.00 85.88 86 ASP A CA 1
ATOM 609 C C . ASP A 1 86 ? 15.162 -10.210 7.784 1.00 85.88 86 ASP A C 1
ATOM 611 O O . ASP A 1 86 ? 16.015 -10.077 8.664 1.00 85.88 86 ASP A O 1
ATOM 615 N N . GLY A 1 87 ? 13.863 -10.040 8.051 1.00 85.69 87 GLY A N 1
ATOM 616 C CA . GLY A 1 87 ? 13.321 -9.705 9.371 1.00 85.69 87 GLY A CA 1
ATOM 617 C C . GLY A 1 87 ? 13.323 -8.213 9.721 1.00 85.69 87 GLY A C 1
ATOM 618 O O . GLY A 1 87 ? 12.787 -7.842 10.767 1.00 85.69 87 GLY A O 1
ATOM 619 N N . VAL A 1 88 ? 13.863 -7.344 8.864 1.00 87.50 88 VAL A N 1
ATOM 620 C CA . VAL A 1 88 ? 13.805 -5.886 9.026 1.00 87.50 88 VAL A CA 1
ATOM 621 C C . VAL A 1 88 ? 12.601 -5.333 8.271 1.00 87.50 88 VAL A C 1
ATOM 623 O O . VAL A 1 88 ? 12.444 -5.576 7.077 1.00 87.50 88 VAL A O 1
ATOM 626 N N . ARG A 1 89 ? 11.741 -4.571 8.960 1.00 90.19 89 ARG A N 1
ATOM 627 C CA . ARG A 1 89 ? 10.597 -3.904 8.324 1.00 90.19 89 ARG A CA 1
ATOM 628 C C . ARG A 1 89 ? 11.080 -2.738 7.472 1.00 90.19 89 ARG A C 1
ATOM 630 O O . ARG A 1 89 ? 11.655 -1.789 7.998 1.00 90.19 89 ARG A O 1
ATOM 637 N N . ILE A 1 90 ? 10.753 -2.797 6.190 1.00 90.00 90 ILE A N 1
ATOM 638 C CA . ILE A 1 90 ? 10.907 -1.714 5.228 1.00 90.00 90 ILE A CA 1
ATOM 639 C C . ILE A 1 90 ? 9.521 -1.155 4.911 1.00 90.00 90 ILE A C 1
ATOM 641 O O . ILE A 1 90 ? 8.542 -1.902 4.822 1.00 90.00 90 ILE A O 1
ATOM 645 N N . VAL A 1 91 ? 9.437 0.167 4.785 1.00 92.25 91 VAL A N 1
ATOM 646 C CA . VAL A 1 91 ? 8.220 0.892 4.418 1.00 92.25 91 VAL A CA 1
ATOM 647 C C . VAL A 1 91 ? 8.582 1.877 3.315 1.00 92.25 91 VAL A C 1
ATOM 649 O O . VAL A 1 91 ? 9.457 2.715 3.502 1.00 92.25 91 VAL A O 1
ATOM 652 N N . LEU A 1 92 ? 7.903 1.761 2.180 1.00 93.81 92 LEU A N 1
ATOM 653 C CA . LEU A 1 92 ? 8.091 2.579 0.990 1.00 93.81 92 LEU A CA 1
ATOM 654 C C . LEU A 1 92 ? 6.802 3.368 0.751 1.00 93.81 92 LEU A C 1
ATOM 656 O O . LEU A 1 92 ? 5.718 2.783 0.704 1.00 93.81 92 LEU A O 1
ATOM 660 N N . THR A 1 93 ? 6.890 4.690 0.641 1.00 94.12 93 THR A N 1
ATOM 661 C CA . THR A 1 93 ? 5.711 5.581 0.587 1.00 94.12 93 THR A CA 1
ATOM 662 C C . THR A 1 93 ? 5.792 6.640 -0.500 1.00 94.12 93 THR A C 1
ATOM 664 O O . THR A 1 93 ? 4.970 7.554 -0.519 1.00 94.12 93 THR A O 1
ATOM 667 N N . ALA A 1 94 ? 6.759 6.532 -1.402 1.00 93.06 94 ALA A N 1
ATOM 668 C CA . ALA A 1 94 ? 6.955 7.478 -2.485 1.00 93.06 94 ALA A CA 1
ATOM 669 C C . ALA A 1 94 ? 6.888 6.801 -3.860 1.00 93.06 94 ALA A C 1
ATOM 671 O O . ALA A 1 94 ? 6.932 5.577 -3.975 1.00 93.06 94 ALA A O 1
ATOM 672 N N . GLY A 1 95 ? 6.738 7.618 -4.893 1.00 91.12 95 GLY A N 1
ATOM 673 C CA . GLY A 1 95 ? 6.753 7.239 -6.299 1.00 91.12 95 GLY A CA 1
ATOM 674 C C . GLY A 1 95 ? 7.615 8.202 -7.112 1.00 91.12 95 GLY A C 1
ATOM 675 O O . GLY A 1 95 ? 8.449 8.927 -6.566 1.00 91.12 95 GLY A O 1
ATOM 676 N N . TYR A 1 96 ? 7.349 8.234 -8.413 1.00 88.62 96 TYR A N 1
ATOM 677 C CA . TYR A 1 96 ? 8.072 9.042 -9.387 1.00 88.62 96 TYR A CA 1
ATOM 678 C C . TYR A 1 96 ? 7.498 10.443 -9.583 1.00 88.62 96 TYR A C 1
ATOM 680 O O . TYR A 1 96 ? 6.282 10.645 -9.577 1.00 88.62 96 TYR A O 1
ATOM 688 N N . THR A 1 97 ? 8.374 11.402 -9.864 1.00 91.62 97 THR A N 1
ATOM 689 C CA . THR A 1 97 ? 8.019 12.721 -10.390 1.00 91.62 97 THR A CA 1
ATOM 690 C C . THR A 1 97 ? 9.080 13.213 -11.377 1.00 91.62 97 THR A C 1
ATOM 692 O O . THR A 1 97 ? 10.193 12.698 -11.421 1.00 91.62 97 THR A O 1
ATOM 695 N N . ASP A 1 98 ? 8.736 14.233 -12.159 1.00 91.19 98 ASP A N 1
ATOM 696 C CA . ASP A 1 98 ? 9.708 15.022 -12.917 1.00 91.19 98 ASP A CA 1
ATOM 697 C C . ASP A 1 98 ? 9.441 16.510 -12.670 1.00 91.19 98 ASP A C 1
ATOM 699 O O . ASP A 1 98 ? 8.506 17.099 -13.208 1.00 91.19 98 ASP A O 1
ATOM 703 N N . SER A 1 99 ? 10.228 17.146 -11.807 1.00 92.25 99 SER A N 1
ATOM 704 C CA . SER A 1 99 ? 10.059 18.574 -11.520 1.00 92.25 99 SER A CA 1
ATOM 705 C C . SER A 1 99 ? 10.413 19.485 -12.701 1.00 92.25 99 SER A C 1
ATOM 707 O O . SER A 1 99 ? 10.021 20.658 -12.699 1.00 92.25 99 SER A O 1
ATOM 709 N N . SER A 1 100 ? 11.112 18.965 -13.714 1.00 94.56 100 SER A N 1
ATOM 710 C CA . SER A 1 100 ? 11.455 19.682 -14.941 1.00 94.56 100 SER A CA 1
ATOM 711 C C . SER A 1 100 ? 10.352 19.611 -16.006 1.00 94.56 100 SER A C 1
ATOM 713 O O . SER A 1 100 ? 10.245 20.531 -16.823 1.00 94.56 100 SER A O 1
ATOM 715 N N . ASP A 1 101 ? 9.479 18.598 -15.940 1.00 94.25 101 ASP A N 1
ATOM 716 C CA . ASP A 1 101 ? 8.317 18.415 -16.816 1.00 94.25 101 ASP A CA 1
ATOM 717 C C . ASP A 1 101 ? 7.010 18.212 -16.011 1.00 94.25 101 ASP A C 1
ATOM 719 O O . ASP A 1 101 ? 6.675 17.101 -15.587 1.00 94.25 101 ASP A O 1
ATOM 723 N N . PRO A 1 102 ? 6.199 19.276 -15.833 1.00 92.94 102 PRO A N 1
ATOM 724 C CA . PRO A 1 102 ? 4.935 19.194 -15.105 1.00 92.94 102 PRO A CA 1
ATOM 725 C C . PRO A 1 102 ? 3.890 18.249 -15.716 1.00 92.94 102 PRO A C 1
ATOM 727 O O . PRO A 1 102 ? 3.046 17.739 -14.975 1.00 92.94 102 PRO A O 1
ATOM 730 N N . GLU A 1 103 ? 3.899 18.041 -17.038 1.00 92.12 103 GLU A N 1
ATOM 731 C CA . GLU A 1 103 ? 2.964 17.119 -17.695 1.00 92.12 103 GLU A CA 1
ATOM 732 C C . GLU A 1 103 ? 3.341 15.674 -17.359 1.00 92.12 103 GLU A C 1
ATOM 734 O O . GLU A 1 103 ? 2.476 14.873 -16.992 1.00 92.12 103 GLU A O 1
ATOM 739 N N . GLN A 1 104 ? 4.639 15.367 -17.390 1.00 89.75 104 GLN A N 1
ATOM 740 C CA . GLN A 1 104 ? 5.160 14.060 -17.007 1.00 89.75 104 GLN A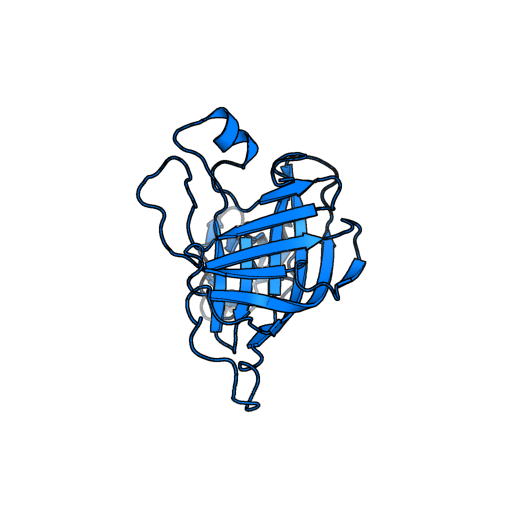 CA 1
ATOM 741 C C . GLN A 1 104 ? 5.001 13.793 -15.503 1.00 89.75 104 GLN A C 1
ATOM 743 O O . GLN A 1 104 ? 4.523 12.724 -15.119 1.00 89.75 104 GLN A O 1
ATOM 748 N N . ALA A 1 105 ? 5.263 14.785 -14.647 1.00 91.31 105 ALA A N 1
ATOM 749 C CA . ALA A 1 105 ? 4.988 14.679 -13.216 1.00 91.31 105 ALA A CA 1
ATOM 750 C C . ALA A 1 105 ? 3.519 14.342 -12.931 1.00 91.31 105 ALA A C 1
ATOM 752 O O . ALA A 1 105 ? 3.234 13.510 -12.070 1.00 91.31 105 ALA A O 1
ATOM 753 N N . ALA A 1 106 ? 2.584 14.965 -13.655 1.00 89.31 106 ALA A N 1
ATOM 754 C CA . ALA A 1 106 ? 1.162 14.683 -13.500 1.00 89.31 106 ALA A CA 1
ATOM 755 C C . ALA A 1 106 ? 0.808 13.264 -13.954 1.00 89.31 106 ALA A C 1
ATOM 757 O O . ALA A 1 106 ? 0.055 12.579 -13.259 1.00 89.31 106 ALA A O 1
ATOM 758 N N . ALA A 1 107 ? 1.379 12.803 -15.071 1.00 88.44 107 ALA A N 1
ATOM 759 C C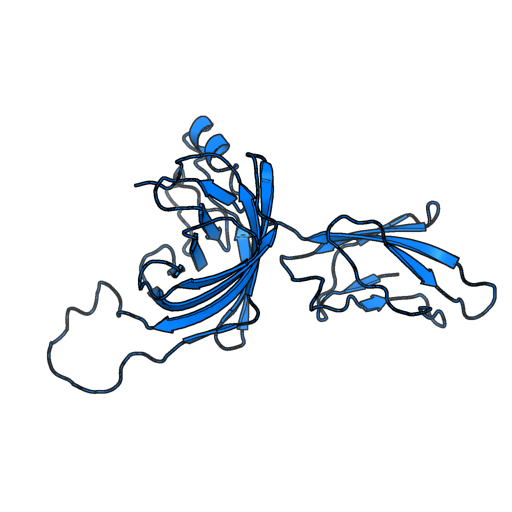A . ALA A 1 107 ? 1.197 11.432 -15.538 1.00 88.44 107 ALA A CA 1
ATOM 760 C C . ALA A 1 107 ? 1.678 10.414 -14.488 1.00 88.44 107 ALA A C 1
ATOM 762 O O . ALA A 1 107 ? 0.990 9.434 -14.220 1.00 88.44 107 ALA A O 1
ATOM 763 N N . TRP A 1 108 ? 2.807 10.676 -13.831 1.00 89.75 108 TRP A N 1
ATOM 764 C CA . TRP A 1 108 ? 3.407 9.767 -12.844 1.00 89.75 108 TRP A CA 1
ATOM 765 C C . TRP A 1 108 ? 2.825 9.888 -11.432 1.00 89.75 108 TRP A C 1
ATOM 767 O O . TRP A 1 108 ? 3.231 9.162 -10.529 1.00 89.75 108 TRP A O 1
ATOM 777 N N . GLY A 1 109 ? 1.839 10.766 -11.231 1.00 89.19 109 GLY A N 1
ATOM 778 C CA . GLY A 1 109 ? 1.168 10.929 -9.943 1.00 89.19 109 GLY A CA 1
ATOM 779 C C . GLY A 1 109 ? 1.907 11.831 -8.951 1.00 89.19 109 GLY A C 1
ATOM 780 O O . GLY A 1 109 ? 1.634 11.753 -7.754 1.00 89.19 109 GLY A O 1
ATOM 781 N N . HIS A 1 110 ? 2.807 12.700 -9.422 1.00 92.00 110 HIS A N 1
ATOM 782 C CA . HIS A 1 110 ? 3.516 13.711 -8.626 1.00 92.00 110 HIS A CA 1
ATOM 783 C C . HIS A 1 110 ? 4.237 13.140 -7.391 1.00 92.00 110 HIS A C 1
ATOM 785 O O . HIS A 1 110 ? 4.126 13.676 -6.286 1.00 92.00 110 HIS A O 1
ATOM 791 N N . GLY A 1 111 ? 4.951 12.026 -7.554 1.00 90.88 111 GLY A N 1
ATOM 792 C CA . GLY A 1 111 ? 5.706 11.384 -6.477 1.00 90.88 111 GLY A CA 1
ATOM 793 C C . GLY A 1 111 ? 4.859 10.516 -5.545 1.00 90.88 111 GLY A C 1
ATOM 794 O O . GLY A 1 111 ? 5.376 10.024 -4.542 1.00 90.88 111 GLY A O 1
ATOM 795 N N . ALA A 1 112 ? 3.571 10.310 -5.836 1.00 91.75 112 ALA A N 1
ATOM 796 C CA . ALA A 1 112 ? 2.742 9.361 -5.100 1.00 91.75 112 ALA A CA 1
ATOM 797 C C . ALA A 1 112 ? 3.030 7.909 -5.542 1.00 91.75 112 ALA A C 1
ATOM 799 O O . ALA A 1 112 ? 3.214 7.667 -6.734 1.00 91.75 112 ALA A O 1
ATOM 800 N N . PRO A 1 113 ? 3.003 6.920 -4.625 1.00 93.25 113 PRO A N 1
ATOM 801 C CA . PRO A 1 113 ? 3.098 5.502 -4.978 1.00 93.25 113 PRO A CA 1
ATOM 802 C C . PRO A 1 113 ? 2.029 5.086 -5.989 1.00 93.25 113 PRO A C 1
ATOM 804 O O . PRO A 1 113 ? 0.831 5.135 -5.684 1.00 93.25 113 PRO A O 1
ATOM 807 N N . GLY A 1 114 ? 2.450 4.643 -7.171 1.00 91.62 114 GLY A N 1
ATOM 808 C CA . GLY A 1 114 ? 1.542 4.428 -8.289 1.00 91.62 114 GLY A CA 1
ATOM 809 C C . GLY A 1 114 ? 1.973 3.326 -9.244 1.00 91.62 114 GLY A C 1
ATOM 810 O O . GLY A 1 114 ? 3.129 2.912 -9.263 1.00 91.62 114 GLY A O 1
ATOM 811 N N . GLY A 1 115 ? 1.003 2.857 -10.027 1.00 91.25 115 GLY A N 1
ATOM 812 C CA . GLY A 1 115 ? 1.181 1.861 -11.078 1.00 91.25 115 GLY A CA 1
ATOM 813 C C . GLY A 1 115 ? 0.373 2.181 -12.335 1.00 91.25 115 GLY A C 1
ATOM 814 O O . GLY A 1 115 ? -0.535 3.017 -12.310 1.00 91.25 115 GLY A O 1
ATOM 815 N N . SER A 1 116 ? 0.773 1.612 -13.470 1.00 91.06 116 SER A N 1
ATOM 816 C CA . SER A 1 116 ? 0.201 1.903 -14.786 1.00 91.06 116 SER A CA 1
ATOM 817 C C . SER A 1 116 ? -0.008 0.613 -15.531 1.00 91.06 116 SER A C 1
ATOM 819 O O . SER A 1 116 ? 0.706 -0.369 -15.338 1.00 91.06 116 SER A O 1
ATOM 821 N N . TRP A 1 117 ? -1.010 0.641 -16.393 1.00 86.94 117 TRP A N 1
ATOM 822 C CA . TRP A 1 117 ? -1.293 -0.471 -17.272 1.00 86.94 117 TRP A CA 1
ATOM 823 C C . TRP A 1 117 ? -0.437 -0.395 -18.530 1.00 86.94 117 TRP A C 1
ATOM 825 O O . TRP A 1 117 ? -0.455 0.639 -19.183 1.00 86.94 117 TRP A O 1
ATOM 835 N N . SER A 1 118 ? 0.241 -1.473 -18.905 1.00 83.06 118 SER A N 1
ATOM 836 C CA . SER A 1 118 ? 0.905 -1.613 -20.199 1.00 83.06 118 SER A CA 1
ATOM 837 C C . SER A 1 118 ? 0.477 -2.889 -20.921 1.00 83.06 118 SER A C 1
ATOM 839 O O . SER A 1 118 ? -0.250 -3.721 -20.376 1.00 83.06 118 SER A O 1
ATOM 841 N N . ASP A 1 119 ? 0.964 -3.075 -22.148 1.00 80.56 119 ASP A N 1
ATOM 842 C CA . ASP A 1 119 ? 0.802 -4.331 -22.890 1.00 80.56 119 ASP A CA 1
ATOM 843 C C . ASP A 1 119 ? 1.421 -5.545 -22.160 1.00 80.56 119 ASP A C 1
ATOM 845 O O . ASP A 1 119 ? 1.035 -6.682 -22.435 1.00 80.56 119 ASP A O 1
ATOM 849 N N . ASN A 1 120 ? 2.332 -5.314 -21.205 1.00 76.12 120 ASN A N 1
ATOM 850 C CA . ASN A 1 120 ? 2.989 -6.350 -20.401 1.00 76.12 120 ASN A CA 1
ATOM 851 C C . ASN A 1 120 ? 2.297 -6.606 -19.048 1.00 76.12 120 ASN A C 1
ATOM 853 O O . ASN A 1 120 ? 2.736 -7.476 -18.297 1.00 76.12 120 ASN A O 1
ATOM 857 N N . GLY A 1 121 ? 1.223 -5.875 -18.731 1.00 85.19 121 GLY A N 1
ATOM 858 C CA . GLY A 1 121 ? 0.477 -6.011 -17.482 1.00 85.19 121 GLY A CA 1
ATOM 859 C C . GLY A 1 121 ? 0.453 -4.737 -16.637 1.00 85.19 121 GLY A C 1
ATOM 860 O O . GLY A 1 121 ? 0.659 -3.629 -17.133 1.00 85.19 121 GLY A O 1
ATOM 861 N N . PHE A 1 122 ? 0.153 -4.878 -15.345 1.00 88.62 122 PHE A N 1
ATOM 862 C CA . PHE A 1 122 ? 0.172 -3.760 -14.405 1.00 88.62 122 PHE A CA 1
ATOM 863 C C . PHE A 1 122 ? 1.530 -3.657 -13.730 1.00 88.62 122 PHE A C 1
ATOM 865 O O . PHE A 1 122 ? 1.946 -4.558 -13.004 1.00 88.62 122 PHE A O 1
ATOM 872 N N . GLU A 1 123 ? 2.182 -2.528 -13.947 1.00 89.62 123 GLU A N 1
ATOM 873 C CA . GLU A 1 123 ? 3.522 -2.259 -13.462 1.00 89.62 123 GLU A CA 1
ATOM 874 C C . GLU A 1 123 ? 3.485 -1.144 -12.424 1.00 89.62 123 GLU A C 1
ATOM 876 O O . GLU A 1 123 ? 2.831 -0.122 -12.645 1.00 89.62 123 GLU A O 1
ATOM 881 N N . PHE A 1 124 ? 4.171 -1.320 -11.296 1.00 89.88 124 PHE A N 1
ATOM 882 C CA . PHE A 1 124 ? 4.304 -0.268 -10.293 1.00 89.88 124 PHE A CA 1
ATOM 883 C C . PHE A 1 124 ? 5.705 -0.188 -9.703 1.00 89.88 124 PHE A C 1
ATOM 885 O O . PHE A 1 124 ? 6.382 -1.199 -9.513 1.00 89.88 124 PHE A O 1
ATOM 892 N N . TRP A 1 125 ? 6.082 1.043 -9.366 1.00 88.25 125 TRP A N 1
ATOM 893 C CA . TRP A 1 125 ? 7.355 1.394 -8.754 1.00 88.25 125 TRP A CA 1
ATOM 894 C C . TRP A 1 125 ? 7.082 2.180 -7.474 1.00 88.25 125 TRP A C 1
ATOM 896 O O . TRP A 1 125 ? 6.354 3.177 -7.482 1.00 88.25 125 TRP A O 1
ATOM 906 N N . ILE A 1 126 ? 7.634 1.714 -6.357 1.00 92.12 126 ILE A N 1
ATOM 907 C CA . ILE A 1 126 ? 7.458 2.348 -5.048 1.00 92.12 126 ILE A CA 1
ATOM 908 C C . ILE A 1 126 ? 8.825 2.543 -4.419 1.00 92.12 126 ILE A C 1
ATOM 910 O O . ILE A 1 126 ? 9.635 1.621 -4.373 1.00 92.12 126 ILE A O 1
ATOM 914 N N . TYR A 1 127 ? 9.046 3.734 -3.890 1.00 90.94 127 TYR A N 1
ATOM 915 C CA . TYR A 1 127 ? 10.323 4.188 -3.375 1.00 90.94 127 TYR A CA 1
ATOM 916 C C . TYR A 1 127 ? 10.245 4.538 -1.897 1.00 90.94 127 TYR A C 1
ATOM 918 O O . TYR A 1 127 ? 9.186 4.867 -1.350 1.00 90.94 127 TYR A O 1
ATOM 926 N N . GLU A 1 128 ? 11.406 4.508 -1.254 1.00 90.19 128 GLU A N 1
ATOM 927 C CA . GLU A 1 128 ? 11.591 5.048 0.089 1.00 90.19 128 GLU A CA 1
ATOM 928 C C . GLU A 1 128 ? 11.386 6.574 0.116 1.00 90.19 128 GLU A C 1
ATOM 930 O O . GLU A 1 128 ? 10.711 7.098 1.003 1.00 90.19 128 GLU A O 1
ATOM 935 N N . MET A 1 129 ? 11.916 7.280 -0.885 1.00 89.25 129 MET A N 1
ATOM 936 C CA . MET A 1 129 ? 11.818 8.733 -1.060 1.00 89.25 129 MET A CA 1
ATOM 937 C C . MET A 1 129 ? 11.363 9.066 -2.481 1.00 89.25 129 MET A C 1
ATOM 939 O O . MET A 1 129 ? 11.460 8.223 -3.362 1.00 89.25 129 MET A O 1
ATOM 943 N N . ILE A 1 130 ? 10.834 10.274 -2.698 1.00 89.88 130 ILE A N 1
ATOM 944 C CA . ILE A 1 130 ? 10.401 10.699 -4.038 1.00 89.88 130 ILE A CA 1
ATOM 945 C C . ILE A 1 130 ? 11.604 10.659 -4.973 1.00 89.88 130 ILE A C 1
ATOM 947 O O . ILE A 1 130 ? 12.608 11.313 -4.692 1.00 89.88 130 ILE A O 1
ATOM 951 N N . ASP A 1 131 ? 11.466 9.921 -6.071 1.00 88.06 131 ASP A N 1
ATOM 952 C CA . ASP A 1 131 ? 12.451 9.929 -7.141 1.00 88.06 131 ASP A CA 1
ATOM 953 C C . ASP A 1 131 ? 12.064 10.993 -8.172 1.00 88.06 131 ASP A C 1
ATOM 955 O O . ASP A 1 131 ? 10.970 10.955 -8.746 1.00 88.06 131 ASP A O 1
ATOM 959 N N . ASP A 1 132 ? 12.938 11.985 -8.338 1.00 89.75 132 ASP A N 1
ATOM 960 C CA . ASP A 1 132 ? 12.724 13.146 -9.199 1.00 89.75 132 ASP A CA 1
ATOM 961 C C . ASP A 1 132 ? 13.740 13.150 -10.342 1.00 89.75 132 ASP A C 1
ATOM 963 O O . ASP A 1 132 ? 14.912 13.487 -10.152 1.00 89.75 132 ASP A O 1
ATOM 967 N N . LEU A 1 133 ? 13.281 12.814 -11.549 1.00 86.56 133 LEU A N 1
ATOM 968 C CA . LEU A 1 133 ? 14.138 12.784 -12.737 1.00 86.56 133 LEU A CA 1
ATOM 969 C C . LEU A 1 133 ? 14.577 14.178 -13.204 1.00 86.56 133 LEU A C 1
ATOM 971 O O . LEU A 1 133 ? 15.572 14.295 -13.919 1.00 86.56 133 LEU A O 1
ATOM 975 N N . GLY A 1 134 ? 13.873 15.228 -12.776 1.00 86.12 134 GLY A N 1
ATOM 976 C CA . GLY A 1 134 ? 14.240 16.615 -13.050 1.00 86.12 134 GLY A CA 1
ATOM 977 C C . GLY A 1 134 ? 15.379 17.132 -12.165 1.00 86.12 134 GLY A C 1
ATOM 978 O O . GLY A 1 134 ? 15.881 18.235 -12.397 1.00 86.12 134 GLY A O 1
ATOM 979 N N . SER A 1 135 ? 15.793 16.359 -11.154 1.00 85.62 135 SER A N 1
ATOM 980 C CA . SER A 1 135 ? 16.857 16.714 -10.214 1.00 85.62 135 SER A CA 1
ATOM 981 C C . SER A 1 135 ? 18.188 16.054 -10.584 1.00 85.62 135 SER A C 1
ATOM 983 O O . SER A 1 135 ? 18.252 14.862 -10.872 1.00 85.62 135 SER A O 1
ATOM 985 N N . GLU A 1 136 ? 19.283 16.818 -10.508 1.00 78.25 136 GLU A N 1
ATOM 986 C CA . GLU A 1 136 ? 20.647 16.272 -10.623 1.00 78.25 136 GLU A CA 1
ATOM 987 C C . GLU A 1 136 ? 21.058 15.471 -9.372 1.00 78.25 136 GLU A C 1
ATOM 989 O O . GLU A 1 136 ? 21.920 14.596 -9.451 1.00 78.25 136 GLU A O 1
ATOM 994 N N . ASP A 1 137 ? 20.413 15.735 -8.230 1.00 70.44 137 ASP A N 1
ATOM 995 C CA . ASP A 1 137 ? 20.640 15.053 -6.955 1.00 70.44 137 ASP A CA 1
ATOM 996 C C . ASP A 1 137 ? 19.616 13.924 -6.770 1.00 70.44 137 ASP A C 1
ATOM 998 O O . ASP A 1 137 ? 18.754 13.981 -5.888 1.00 70.44 137 ASP A O 1
ATOM 1002 N N . GLN A 1 138 ? 19.683 12.896 -7.618 1.00 67.19 138 GLN A N 1
ATOM 1003 C CA . GLN A 1 138 ? 18.918 11.674 -7.374 1.00 67.19 138 GLN A CA 1
ATOM 1004 C C . GLN A 1 138 ? 19.447 10.997 -6.109 1.00 67.19 138 GLN A C 1
ATOM 1006 O O . GLN A 1 138 ? 20.627 10.658 -5.994 1.00 67.19 138 GLN A O 1
ATOM 1011 N N . THR A 1 139 ? 18.576 10.832 -5.119 1.00 59.69 139 THR A N 1
ATOM 1012 C CA . THR A 1 139 ? 18.939 10.183 -3.862 1.00 59.69 139 THR A CA 1
ATOM 1013 C C . THR A 1 139 ? 18.949 8.671 -4.038 1.00 59.69 139 THR A C 1
ATOM 1015 O O . THR A 1 139 ? 17.926 8.096 -4.402 1.00 59.69 139 THR A O 1
ATOM 1018 N N . SER A 1 140 ? 20.066 8.011 -3.710 1.00 63.41 140 SER A N 1
ATOM 1019 C CA . SER A 1 140 ? 20.090 6.555 -3.532 1.00 63.41 140 SER A CA 1
ATOM 1020 C C . SER A 1 140 ? 19.029 6.150 -2.503 1.00 63.41 140 SER A C 1
ATOM 1022 O O . SER A 1 140 ? 18.987 6.697 -1.398 1.00 63.41 140 SER A O 1
ATOM 1024 N N . GLY A 1 141 ? 18.187 5.184 -2.854 1.00 76.81 141 GLY A N 1
ATOM 1025 C CA . GLY A 1 141 ? 17.123 4.684 -1.991 1.00 76.81 141 GLY A CA 1
ATOM 1026 C C . GLY A 1 141 ? 16.640 3.310 -2.433 1.00 76.81 141 GLY A C 1
ATOM 1027 O O . GLY A 1 141 ? 16.975 2.848 -3.528 1.00 76.81 141 GLY A O 1
ATOM 1028 N N . ILE A 1 142 ? 15.870 2.661 -1.561 1.00 84.50 142 ILE A N 1
ATOM 1029 C CA . ILE A 1 142 ? 15.246 1.369 -1.856 1.00 84.50 142 ILE A CA 1
ATOM 1030 C C . ILE A 1 142 ? 14.054 1.593 -2.792 1.00 84.50 142 ILE A C 1
ATOM 1032 O O . ILE A 1 142 ? 13.190 2.430 -2.506 1.00 84.50 142 ILE A O 1
ATOM 1036 N N . CYS A 1 143 ? 13.978 0.809 -3.865 1.00 87.56 143 CYS A N 1
ATOM 1037 C CA . CYS A 1 143 ? 12.825 0.730 -4.749 1.00 87.56 143 CYS A CA 1
ATOM 1038 C C . CYS A 1 143 ? 12.289 -0.703 -4.833 1.00 87.56 143 CYS A C 1
ATOM 1040 O O . CYS A 1 143 ? 13.041 -1.678 -4.879 1.00 87.56 143 CYS A O 1
ATOM 1042 N N . LEU A 1 144 ? 10.966 -0.822 -4.854 1.00 88.69 144 LEU A N 1
ATOM 1043 C CA . LEU A 1 144 ? 10.254 -2.045 -5.187 1.00 88.69 144 LEU A CA 1
ATOM 1044 C C . LEU A 1 144 ? 9.591 -1.849 -6.546 1.00 88.69 144 LEU A C 1
ATOM 1046 O O . LEU A 1 144 ? 8.724 -0.984 -6.689 1.00 88.69 144 LEU A O 1
ATOM 1050 N N . TRP A 1 145 ? 9.976 -2.685 -7.501 1.00 87.75 145 TRP A N 1
ATOM 1051 C CA . TRP A 1 145 ? 9.367 -2.771 -8.818 1.00 87.75 145 TRP A CA 1
ATOM 1052 C C . TRP A 1 145 ? 8.661 -4.115 -8.971 1.00 87.75 145 TRP A C 1
ATOM 1054 O O . TRP A 1 145 ? 9.231 -5.162 -8.658 1.00 87.75 145 TRP A O 1
ATOM 1064 N N . VAL A 1 146 ? 7.409 -4.078 -9.426 1.00 86.88 146 VAL A N 1
ATOM 1065 C CA . VAL A 1 146 ? 6.585 -5.267 -9.658 1.00 86.88 146 VAL A CA 1
ATOM 1066 C C . VAL A 1 146 ? 5.840 -5.128 -10.979 1.00 86.88 146 VAL A C 1
ATOM 1068 O O . VAL A 1 146 ? 5.173 -4.117 -11.205 1.00 86.88 146 VAL A O 1
ATOM 1071 N N . THR A 1 147 ? 5.881 -6.184 -11.790 1.00 87.25 147 THR A N 1
ATOM 1072 C CA . THR A 1 147 ? 5.035 -6.360 -12.973 1.00 87.25 147 THR A CA 1
ATOM 1073 C C . THR A 1 147 ? 4.084 -7.532 -12.751 1.00 87.25 147 THR A C 1
ATOM 1075 O O . THR A 1 147 ? 4.505 -8.672 -12.555 1.00 87.25 147 THR A O 1
ATOM 1078 N N . LEU A 1 148 ? 2.779 -7.256 -12.771 1.00 86.00 148 LEU A N 1
ATOM 1079 C CA . LEU A 1 148 ? 1.725 -8.263 -12.660 1.00 86.00 148 LEU A CA 1
ATOM 1080 C C . LEU A 1 148 ? 1.104 -8.523 -14.037 1.00 86.00 148 LEU A C 1
ATOM 1082 O O . LEU A 1 148 ? 0.590 -7.580 -14.640 1.00 86.00 148 LEU A O 1
ATOM 1086 N N . PRO A 1 149 ? 1.060 -9.779 -14.519 1.00 79.06 149 PRO A N 1
ATOM 1087 C CA . PRO A 1 149 ? 0.538 -10.092 -15.852 1.00 79.06 149 PRO A CA 1
ATOM 1088 C C . PRO A 1 149 ? -0.972 -9.836 -15.973 1.00 79.06 149 PRO A C 1
ATOM 1090 O O . PRO A 1 149 ? -1.485 -9.603 -17.065 1.00 79.06 149 PRO A O 1
ATOM 1093 N N . GLU A 1 150 ? -1.696 -9.871 -14.852 1.00 76.75 150 GLU A N 1
ATOM 1094 C CA . GLU A 1 150 ? -3.128 -9.606 -14.784 1.00 76.75 150 GLU A CA 1
ATOM 1095 C C . GLU A 1 150 ? -3.467 -8.843 -13.497 1.00 76.75 150 GLU A C 1
ATOM 1097 O O . GLU A 1 150 ? -2.801 -8.980 -12.472 1.00 76.75 150 GLU A O 1
ATOM 1102 N N . ILE A 1 151 ? -4.522 -8.029 -13.551 1.00 69.50 151 ILE A N 1
ATOM 1103 C CA . ILE A 1 151 ? -5.010 -7.248 -12.406 1.00 69.50 151 ILE A CA 1
ATOM 1104 C C . ILE A 1 151 ? -6.123 -7.946 -11.628 1.00 69.50 151 ILE A C 1
ATOM 1106 O O . ILE A 1 151 ? -6.560 -7.427 -10.609 1.00 69.50 151 ILE A O 1
ATOM 1110 N N . ALA A 1 152 ? -6.627 -9.093 -12.089 1.00 82.75 152 ALA A N 1
ATOM 1111 C CA . ALA A 1 152 ? -7.784 -9.721 -11.471 1.00 82.75 152 ALA A CA 1
ATOM 1112 C C . ALA A 1 152 ? -7.515 -10.053 -9.995 1.00 82.75 152 ALA A C 1
ATOM 1114 O O . ALA A 1 152 ? -6.404 -10.399 -9.594 1.00 82.75 152 ALA A O 1
ATOM 1115 N N . VAL A 1 153 ? -8.552 -9.946 -9.166 1.00 89.38 153 VAL A N 1
ATOM 1116 C CA . VAL A 1 153 ? -8.476 -10.405 -7.776 1.00 89.38 153 VAL A CA 1
ATOM 1117 C C . VAL A 1 153 ? -8.159 -11.896 -7.790 1.00 89.38 153 VAL A C 1
ATOM 1119 O O . VAL A 1 153 ? -8.884 -12.678 -8.409 1.00 89.38 153 VAL A O 1
ATOM 1122 N N . GLY A 1 154 ? -7.080 -12.287 -7.123 1.00 89.94 154 GLY A N 1
ATOM 1123 C CA . GLY A 1 154 ? -6.566 -13.643 -7.226 1.00 89.94 154 GLY A CA 1
ATOM 1124 C C . GLY A 1 154 ? -5.156 -13.800 -6.683 1.00 89.94 154 GLY A C 1
ATOM 1125 O O . GLY A 1 154 ? -4.528 -12.842 -6.233 1.00 89.94 154 GLY A O 1
ATOM 1126 N N . GLU A 1 155 ? -4.688 -15.040 -6.718 1.00 91.12 155 GLU A N 1
ATOM 1127 C CA . GLU A 1 155 ? -3.332 -15.426 -6.345 1.00 91.12 155 GLU A CA 1
ATOM 1128 C C . GLU A 1 155 ? -2.522 -15.724 -7.607 1.00 91.12 155 GLU A C 1
ATOM 1130 O O . GLU A 1 155 ? -2.977 -16.452 -8.492 1.00 91.12 155 GLU A O 1
ATOM 1135 N N . TYR A 1 156 ? -1.319 -15.166 -7.661 1.00 85.81 156 TYR A N 1
ATOM 1136 C CA . TYR A 1 156 ? -0.384 -15.277 -8.767 1.00 85.81 156 TYR A CA 1
ATOM 1137 C C . TYR A 1 156 ? 0.940 -15.799 -8.238 1.00 85.81 156 TYR A C 1
ATOM 1139 O O . TYR A 1 156 ? 1.514 -15.230 -7.308 1.00 85.81 156 TYR A O 1
ATOM 1147 N N . SER A 1 157 ? 1.431 -16.866 -8.858 1.00 86.19 157 SER A N 1
ATOM 1148 C CA . SER A 1 157 ? 2.810 -17.308 -8.706 1.00 86.19 157 SER A CA 1
ATOM 1149 C C . SER A 1 157 ? 3.548 -16.920 -9.975 1.00 86.19 157 SER A C 1
ATOM 1151 O O . SER A 1 157 ? 3.130 -17.305 -11.068 1.00 86.19 157 SER A O 1
ATOM 1153 N N . ILE A 1 158 ? 4.587 -16.106 -9.821 1.00 80.12 158 ILE A N 1
ATOM 1154 C CA . ILE A 1 158 ? 5.399 -15.625 -10.930 1.00 80.12 158 ILE A CA 1
ATOM 1155 C C . ILE A 1 158 ? 6.798 -16.211 -10.768 1.00 80.12 158 ILE A C 1
ATOM 1157 O O . ILE A 1 158 ? 7.453 -16.001 -9.746 1.00 80.12 158 ILE A O 1
ATOM 1161 N N . ASP A 1 159 ? 7.185 -16.995 -11.770 1.00 74.44 159 ASP A N 1
ATOM 1162 C CA . ASP A 1 159 ? 8.484 -17.655 -11.925 1.00 74.44 159 ASP A CA 1
ATOM 1163 C C . ASP A 1 159 ? 9.168 -17.020 -13.143 1.00 74.44 159 ASP A C 1
ATOM 1165 O O . ASP A 1 159 ? 9.273 -17.608 -14.220 1.00 74.44 159 ASP A O 1
ATOM 1169 N N . ASP A 1 160 ? 9.455 -15.729 -13.003 1.00 69.12 160 ASP A N 1
ATOM 1170 C CA . ASP A 1 160 ? 10.138 -14.914 -13.998 1.00 69.12 160 ASP A CA 1
ATOM 1171 C C . ASP A 1 160 ? 11.117 -14.007 -13.255 1.00 69.12 160 ASP A C 1
ATOM 1173 O O . ASP A 1 160 ? 10.713 -13.219 -12.391 1.00 69.12 160 ASP A O 1
ATOM 1177 N N . ASP A 1 161 ? 12.394 -14.152 -13.608 1.00 64.75 161 ASP A N 1
ATOM 1178 C CA . ASP A 1 161 ? 13.522 -13.447 -13.011 1.00 64.75 161 ASP A CA 1
ATOM 1179 C C . ASP A 1 161 ? 13.398 -11.924 -13.138 1.00 64.75 161 ASP A C 1
ATOM 1181 O O . ASP A 1 161 ? 14.174 -11.255 -12.480 1.00 64.75 161 ASP A O 1
ATOM 1185 N N . ASP A 1 162 ? 12.481 -11.368 -13.941 1.00 65.69 162 ASP A N 1
ATOM 1186 C CA . ASP A 1 162 ? 12.291 -9.916 -14.103 1.00 65.69 162 ASP A CA 1
ATOM 1187 C C . ASP A 1 162 ? 10.943 -9.400 -13.547 1.00 65.69 162 ASP A C 1
ATOM 1189 O O . ASP A 1 162 ? 10.672 -8.198 -13.570 1.00 65.69 162 ASP A O 1
ATOM 1193 N N . ALA A 1 163 ? 10.083 -10.270 -13.001 1.00 67.56 163 ALA A N 1
ATOM 1194 C CA . ALA A 1 163 ? 8.742 -9.860 -12.568 1.00 67.56 163 ALA A CA 1
ATOM 1195 C C . ALA A 1 163 ? 8.727 -9.006 -11.295 1.00 67.56 163 ALA A C 1
ATOM 1197 O O . ALA A 1 163 ? 7.824 -8.183 -11.118 1.00 67.56 163 ALA A O 1
ATOM 1198 N N . VAL A 1 164 ? 9.700 -9.204 -10.396 1.00 70.94 164 VAL A N 1
ATOM 1199 C CA . VAL A 1 164 ? 9.873 -8.384 -9.191 1.00 70.94 164 VAL A CA 1
ATOM 1200 C C . VAL A 1 164 ? 11.329 -8.113 -8.919 1.00 70.94 164 VAL A C 1
ATOM 1202 O O . VAL A 1 164 ? 12.109 -9.029 -8.666 1.00 70.94 164 VAL A O 1
ATOM 1205 N N . THR A 1 165 ? 11.648 -6.830 -8.840 1.00 76.56 165 THR A N 1
ATOM 1206 C CA . THR A 1 165 ? 12.964 -6.349 -8.450 1.00 76.56 165 THR A CA 1
ATOM 1207 C C . THR A 1 165 ? 12.852 -5.580 -7.144 1.00 76.56 165 THR A C 1
ATOM 1209 O O . THR A 1 165 ? 12.075 -4.631 -7.032 1.00 76.56 165 THR A O 1
ATOM 1212 N N . LEU A 1 166 ? 13.655 -5.972 -6.155 1.00 76.38 166 LEU A N 1
ATOM 1213 C CA . LEU A 1 166 ? 14.000 -5.097 -5.043 1.00 76.38 166 LEU A CA 1
ATOM 1214 C C . LEU A 1 166 ? 15.405 -4.565 -5.315 1.00 76.38 166 LEU A C 1
ATOM 1216 O O . LEU A 1 166 ? 16.376 -5.322 -5.352 1.00 76.38 166 LEU A O 1
ATOM 1220 N N . GLY A 1 167 ? 15.506 -3.262 -5.529 1.00 70.69 167 GLY A N 1
ATOM 1221 C CA . GLY A 1 167 ? 16.748 -2.626 -5.938 1.00 70.69 167 GLY A CA 1
ATOM 1222 C C . GLY A 1 167 ? 17.103 -1.429 -5.077 1.00 70.69 167 GLY A C 1
ATOM 1223 O O . GLY A 1 167 ? 16.254 -0.822 -4.425 1.00 70.69 167 GLY A O 1
ATOM 1224 N N . TYR A 1 168 ? 18.382 -1.083 -5.103 1.00 66.12 168 TYR A N 1
ATOM 1225 C CA . TYR A 1 168 ? 18.823 0.284 -4.890 1.00 66.12 168 TYR A CA 1
ATOM 1226 C C . TYR A 1 168 ? 18.858 0.987 -6.242 1.00 66.12 168 TYR A C 1
ATOM 1228 O O . TYR A 1 168 ? 19.380 0.442 -7.214 1.00 66.12 168 TYR A O 1
ATOM 1236 N N . TRP A 1 169 ? 18.312 2.200 -6.287 1.00 57.50 169 TRP A N 1
ATOM 1237 C CA . TRP A 1 169 ? 18.201 2.994 -7.514 1.00 57.50 169 TRP A CA 1
ATOM 1238 C C . TRP A 1 169 ? 19.544 3.255 -8.221 1.00 57.50 169 TRP A C 1
ATOM 1240 O O . TRP A 1 169 ? 19.599 3.386 -9.437 1.00 57.50 169 TRP A O 1
ATOM 1250 N N . ASP A 1 170 ? 20.651 3.288 -7.481 1.00 56.47 170 ASP A N 1
ATOM 1251 C CA . ASP A 1 170 ? 21.988 3.554 -8.025 1.00 56.47 170 ASP A CA 1
ATOM 1252 C C . ASP A 1 170 ? 22.666 2.328 -8.675 1.00 56.47 170 ASP A C 1
ATOM 1254 O O . ASP A 1 170 ? 23.880 2.343 -8.900 1.00 56.47 170 ASP A O 1
ATOM 1258 N N . ASP A 1 171 ? 21.910 1.259 -8.961 1.00 56.91 171 ASP A N 1
ATOM 1259 C CA . ASP A 1 171 ? 22.388 -0.024 -9.498 1.00 56.91 171 ASP A CA 1
ATOM 1260 C C . ASP A 1 171 ? 23.496 -0.685 -8.644 1.00 56.91 171 ASP A C 1
ATOM 1262 O O . ASP A 1 171 ? 24.156 -1.640 -9.079 1.00 56.91 171 ASP A O 1
ATOM 1266 N N . THR A 1 172 ? 23.724 -0.210 -7.409 1.00 58.16 172 THR A N 1
ATOM 1267 C CA . THR A 1 172 ? 24.756 -0.763 -6.515 1.00 58.16 172 THR A CA 1
ATOM 1268 C C . THR A 1 172 ? 24.332 -2.071 -5.863 1.00 58.16 172 THR A C 1
ATOM 1270 O O . THR A 1 172 ? 25.181 -2.799 -5.346 1.00 58.16 172 THR A O 1
ATOM 1273 N N . LEU A 1 173 ? 23.042 -2.397 -5.900 1.00 62.91 173 LEU A N 1
ATOM 1274 C CA . LEU A 1 173 ? 22.513 -3.698 -5.521 1.00 62.91 173 LEU A CA 1
ATOM 1275 C C . LEU A 1 173 ? 21.114 -3.859 -6.118 1.00 62.91 173 LEU A C 1
ATOM 1277 O O . LEU A 1 173 ? 20.197 -3.132 -5.752 1.00 62.91 173 LEU A O 1
ATOM 1281 N N . SER A 1 174 ? 20.949 -4.838 -7.001 1.00 68.69 174 SER A N 1
ATOM 1282 C CA . SER A 1 174 ? 19.638 -5.298 -7.453 1.00 68.69 174 SER A CA 1
ATOM 1283 C C . SER A 1 174 ? 19.520 -6.778 -7.125 1.00 68.69 174 SER A C 1
ATOM 1285 O O . SER A 1 174 ? 20.420 -7.566 -7.432 1.00 68.69 174 SER A O 1
ATOM 1287 N N . VAL A 1 175 ? 18.447 -7.138 -6.428 1.00 69.56 175 VAL A N 1
ATOM 1288 C CA . VAL A 1 175 ? 18.086 -8.525 -6.161 1.00 69.56 175 VAL A CA 1
ATOM 1289 C C . VAL A 1 175 ? 16.728 -8.780 -6.784 1.00 69.56 175 VAL A C 1
ATOM 1291 O O . VAL A 1 175 ? 15.745 -8.099 -6.485 1.00 69.56 175 VAL A O 1
ATOM 1294 N N . THR A 1 176 ? 16.683 -9.775 -7.659 1.00 75.19 176 THR A N 1
ATOM 1295 C CA . THR A 1 176 ? 15.455 -10.142 -8.346 1.00 75.19 176 THR A CA 1
ATOM 1296 C C . THR A 1 176 ? 14.842 -11.375 -7.715 1.00 75.19 176 THR A C 1
ATOM 1298 O O . THR A 1 176 ? 15.532 -12.231 -7.143 1.00 75.19 176 THR A O 1
ATOM 1301 N N . ALA A 1 177 ? 13.516 -11.415 -7.721 1.00 69.19 177 ALA A N 1
ATOM 1302 C CA . ALA A 1 177 ? 12.790 -12.553 -7.203 1.00 69.19 177 ALA A CA 1
ATOM 1303 C C . ALA A 1 177 ? 13.059 -13.765 -8.095 1.00 69.19 177 ALA A C 1
ATOM 1305 O O . ALA A 1 177 ? 12.802 -13.715 -9.289 1.00 69.19 177 ALA A O 1
ATOM 1306 N N . SER A 1 178 ? 13.553 -14.853 -7.506 1.00 70.31 178 SER A N 1
ATOM 1307 C CA . SER A 1 178 ? 13.539 -16.159 -8.171 1.00 70.31 178 SER A CA 1
ATOM 1308 C C . SER A 1 178 ? 12.153 -16.795 -8.096 1.00 70.31 178 SER A C 1
ATOM 1310 O O . SER A 1 178 ? 11.810 -17.640 -8.903 1.00 70.31 178 SER A O 1
ATOM 1312 N N . GLU A 1 179 ? 11.366 -16.425 -7.082 1.00 79.31 179 GLU A N 1
ATOM 1313 C CA . GLU A 1 179 ? 9.969 -16.822 -6.941 1.00 79.31 179 GLU A CA 1
ATOM 1314 C C . GLU A 1 179 ? 9.201 -15.676 -6.286 1.00 79.31 179 GLU A C 1
ATOM 1316 O O . GLU A 1 179 ? 9.616 -15.157 -5.244 1.00 79.31 179 GLU A O 1
ATOM 1321 N N . LEU A 1 180 ? 8.052 -15.322 -6.855 1.00 84.81 180 LEU A N 1
ATOM 1322 C CA . LEU A 1 180 ? 7.116 -14.369 -6.276 1.00 84.81 180 LEU A CA 1
ATOM 1323 C C . LEU A 1 180 ? 5.745 -15.023 -6.109 1.00 84.81 180 LEU A C 1
ATOM 1325 O O . LEU A 1 180 ? 5.209 -15.635 -7.031 1.00 84.81 180 LEU A O 1
ATOM 1329 N N . THR A 1 181 ? 5.127 -14.820 -4.948 1.00 89.44 181 THR A N 1
ATOM 1330 C CA . THR A 1 181 ? 3.682 -14.995 -4.779 1.00 89.44 181 THR A CA 1
ATOM 1331 C C . THR A 1 181 ? 3.045 -13.646 -4.480 1.00 89.44 181 THR A C 1
ATOM 1333 O O . THR A 1 181 ? 3.443 -12.973 -3.529 1.00 89.44 181 THR A O 1
ATOM 1336 N N . VAL A 1 182 ? 2.030 -13.270 -5.256 1.00 90.44 182 VAL A N 1
ATOM 1337 C CA . VAL A 1 182 ? 1.210 -12.073 -5.037 1.00 90.44 182 VAL A CA 1
ATOM 1338 C C . VAL A 1 182 ? -0.244 -12.488 -4.890 1.00 90.44 182 VAL A C 1
ATOM 1340 O O . VAL A 1 182 ? -0.758 -13.276 -5.674 1.00 90.44 182 VAL A O 1
ATOM 1343 N N . ILE A 1 183 ? -0.926 -11.918 -3.903 1.00 92.00 183 ILE A N 1
ATOM 1344 C CA . ILE A 1 183 ? -2.372 -12.028 -3.737 1.00 92.00 183 ILE A CA 1
ATOM 1345 C C . ILE A 1 183 ? -2.953 -10.634 -3.932 1.00 92.00 183 ILE A C 1
ATOM 1347 O O . ILE A 1 183 ? -2.776 -9.762 -3.081 1.00 92.00 183 ILE A O 1
ATOM 1351 N N . VAL A 1 184 ? -3.649 -10.426 -5.045 1.00 92.31 184 VAL A N 1
ATOM 1352 C CA . VAL A 1 184 ? -4.368 -9.183 -5.333 1.00 92.31 184 VAL A CA 1
ATOM 1353 C C . VAL A 1 184 ? -5.724 -9.246 -4.639 1.00 92.31 184 VAL A C 1
ATOM 1355 O O . VAL A 1 184 ? -6.560 -10.086 -4.967 1.00 92.31 184 VAL A O 1
ATOM 1358 N N . ALA A 1 185 ? -5.946 -8.350 -3.679 1.00 92.31 185 ALA A N 1
ATOM 1359 C CA . ALA A 1 185 ? -7.195 -8.244 -2.927 1.00 92.31 185 ALA A CA 1
ATOM 1360 C C . ALA A 1 185 ? -8.197 -7.306 -3.611 1.00 92.31 185 ALA A C 1
ATOM 1362 O O . ALA A 1 185 ? -9.399 -7.579 -3.627 1.00 92.31 185 ALA A O 1
ATOM 1363 N N . THR A 1 186 ? -7.711 -6.213 -4.205 1.00 92.25 186 THR A N 1
ATOM 1364 C CA . THR A 1 186 ? -8.529 -5.289 -4.999 1.00 92.25 186 THR A CA 1
ATOM 1365 C C . THR A 1 186 ? -7.805 -4.896 -6.276 1.00 92.25 186 THR A C 1
ATOM 1367 O O . THR A 1 186 ? -6.602 -4.653 -6.253 1.00 92.25 186 THR A O 1
ATOM 1370 N N . SER A 1 187 ? -8.558 -4.780 -7.369 1.00 90.00 187 SER A N 1
ATOM 1371 C CA . SER A 1 187 ? -8.066 -4.376 -8.687 1.00 90.00 187 SER A CA 1
ATOM 1372 C C . SER A 1 187 ? -8.629 -3.013 -9.085 1.00 90.00 187 SER A C 1
ATOM 1374 O O . SER A 1 187 ? -9.845 -2.835 -8.975 1.00 90.00 187 SER A O 1
ATOM 1376 N N . PRO A 1 188 ? -7.820 -2.090 -9.631 1.00 90.00 188 PRO A N 1
ATOM 1377 C CA . PRO A 1 188 ? -8.317 -0.843 -10.190 1.00 90.00 188 PRO A CA 1
ATOM 1378 C C . PRO A 1 188 ? -8.935 -1.088 -11.573 1.00 90.00 188 PRO A C 1
ATOM 1380 O O . PRO A 1 188 ? -8.325 -1.703 -12.445 1.00 90.00 188 PRO A O 1
ATOM 1383 N N . SER A 1 189 ? -10.139 -0.577 -11.802 1.00 88.94 189 SER A N 1
ATOM 1384 C CA . SER A 1 189 ? -10.818 -0.576 -13.103 1.00 88.94 189 SER A CA 1
ATOM 1385 C C . SER A 1 189 ? -10.549 0.701 -13.908 1.00 88.94 189 SER A C 1
ATOM 1387 O O . SER A 1 189 ? -10.582 0.674 -15.140 1.00 88.94 189 SER A O 1
ATOM 1389 N N . SER A 1 190 ? -10.196 1.799 -13.233 1.00 91.12 190 SER A N 1
ATOM 1390 C CA . SER A 1 190 ? -9.871 3.087 -13.854 1.00 91.12 190 SER A CA 1
ATOM 1391 C C . SER A 1 190 ? -8.706 3.808 -13.173 1.00 91.12 190 SER A C 1
ATOM 1393 O O . SER A 1 190 ? -8.311 3.480 -12.054 1.00 91.12 190 SER A O 1
ATOM 1395 N N . VAL A 1 191 ? -8.175 4.831 -13.846 1.00 91.44 191 VAL A N 1
ATOM 1396 C CA . VAL A 1 191 ? -7.225 5.787 -13.256 1.00 91.44 191 VAL A CA 1
ATOM 1397 C C . VAL A 1 191 ? -7.823 6.421 -11.996 1.00 91.44 191 VAL A C 1
ATOM 1399 O O . VAL A 1 191 ? -9.006 6.764 -11.966 1.00 91.44 191 VAL A O 1
ATOM 1402 N N . GLY A 1 192 ? -7.002 6.555 -10.955 1.00 91.12 192 GLY A N 1
ATOM 1403 C CA . GLY A 1 192 ? -7.384 7.070 -9.641 1.00 91.12 192 GLY A CA 1
ATOM 1404 C C . GLY A 1 192 ? -7.905 6.012 -8.663 1.00 91.12 192 GLY A C 1
ATOM 1405 O O . GLY A 1 192 ? -8.040 6.309 -7.477 1.00 91.12 192 GLY A O 1
ATOM 1406 N N . GLU A 1 193 ? -8.169 4.782 -9.114 1.00 93.12 193 GLU A N 1
ATOM 1407 C CA . GLU A 1 193 ? -8.547 3.678 -8.227 1.00 93.12 193 GLU A CA 1
ATOM 1408 C C . GLU A 1 193 ? -7.319 2.966 -7.647 1.00 93.12 193 GLU A C 1
ATOM 1410 O O . GLU A 1 193 ? -6.233 2.968 -8.233 1.00 93.12 193 GLU A O 1
ATOM 1415 N N . TYR A 1 194 ? -7.502 2.345 -6.479 1.00 93.31 194 TYR A N 1
ATOM 1416 C CA . TYR A 1 194 ? -6.438 1.644 -5.769 1.00 93.31 194 TYR A CA 1
ATOM 1417 C C . TYR A 1 194 ? -6.414 0.148 -6.081 1.00 93.31 194 TYR A C 1
ATOM 1419 O O . TYR A 1 194 ? -7.437 -0.539 -6.026 1.00 93.31 194 TYR A O 1
ATOM 1427 N N . MET A 1 195 ? -5.207 -0.364 -6.285 1.00 93.19 195 MET A N 1
ATOM 1428 C CA . MET A 1 195 ? -4.889 -1.773 -6.130 1.00 93.19 195 MET A CA 1
ATOM 1429 C C . MET A 1 195 ? -4.394 -2.021 -4.708 1.00 93.19 195 MET A C 1
ATOM 1431 O O . MET A 1 195 ? -3.609 -1.232 -4.179 1.00 93.19 195 MET A O 1
ATOM 1435 N N . THR A 1 196 ? -4.821 -3.126 -4.106 1.00 94.62 196 THR A N 1
ATOM 1436 C CA . THR A 1 196 ? -4.256 -3.609 -2.845 1.00 94.62 196 THR A CA 1
ATOM 1437 C C . THR A 1 196 ? -3.957 -5.089 -2.939 1.00 94.62 196 THR A C 1
ATOM 1439 O O . THR A 1 196 ? -4.655 -5.835 -3.632 1.00 94.62 196 THR A O 1
ATOM 1442 N N . GLY A 1 197 ? -2.928 -5.521 -2.226 1.00 93.69 197 GLY A N 1
ATOM 1443 C CA . GLY A 1 197 ? -2.551 -6.918 -2.190 1.00 93.69 197 GLY A CA 1
ATOM 1444 C C . GLY A 1 197 ? -1.446 -7.197 -1.192 1.00 93.69 197 GLY A C 1
ATOM 1445 O O . GLY A 1 197 ? -0.880 -6.290 -0.579 1.00 93.69 197 GLY A O 1
ATOM 1446 N N . SER A 1 198 ? -1.151 -8.480 -1.040 1.00 93.44 198 SER A N 1
ATOM 1447 C CA . SER A 1 198 ? -0.023 -8.967 -0.255 1.00 93.44 198 SER A CA 1
ATOM 1448 C C . SER A 1 198 ? 0.953 -9.721 -1.137 1.00 93.44 198 SER A C 1
ATOM 1450 O O . SER A 1 198 ? 0.554 -10.276 -2.160 1.00 93.44 198 SER A O 1
ATOM 1452 N N . PHE A 1 199 ? 2.213 -9.788 -0.729 1.00 91.81 199 PHE A N 1
ATOM 1453 C CA . PHE A 1 199 ? 3.231 -10.504 -1.482 1.00 91.81 199 PHE A CA 1
ATOM 1454 C C . PHE A 1 199 ? 4.291 -11.135 -0.585 1.00 91.81 199 PHE A C 1
ATOM 1456 O O . PHE A 1 199 ? 4.493 -10.749 0.569 1.00 91.81 199 PHE A O 1
ATOM 1463 N N . GLN A 1 200 ? 4.968 -12.125 -1.149 1.00 91.31 200 GLN A N 1
ATOM 1464 C CA . GLN A 1 200 ? 6.154 -12.764 -0.597 1.00 91.31 200 GLN A CA 1
ATOM 1465 C C . GLN A 1 200 ? 7.069 -13.147 -1.755 1.00 91.31 200 GLN A C 1
ATOM 1467 O O . GLN A 1 200 ? 6.584 -13.534 -2.820 1.00 91.31 200 GLN A O 1
ATOM 1472 N N . ALA A 1 201 ? 8.375 -13.043 -1.550 1.00 87.94 201 ALA A N 1
ATOM 1473 C CA . ALA A 1 201 ? 9.341 -13.396 -2.576 1.00 87.94 201 ALA A CA 1
ATOM 1474 C C . ALA A 1 201 ? 10.583 -14.046 -1.975 1.00 87.94 201 ALA A C 1
ATOM 1476 O O . ALA A 1 201 ? 11.073 -13.629 -0.921 1.00 87.94 201 ALA A O 1
ATOM 1477 N N . SER A 1 202 ? 11.116 -15.023 -2.696 1.00 84.81 202 SER A N 1
ATOM 1478 C CA . SER A 1 202 ? 12.490 -15.481 -2.525 1.00 84.81 202 SER A CA 1
ATOM 1479 C C . SER A 1 202 ? 13.353 -14.693 -3.497 1.00 84.81 202 SER A C 1
ATOM 1481 O O . SER A 1 202 ? 13.075 -14.671 -4.693 1.00 84.81 202 SER A O 1
ATOM 1483 N N . LEU A 1 203 ? 14.377 -14.021 -2.988 1.00 79.19 203 LEU A N 1
ATOM 1484 C CA . LEU A 1 203 ? 15.262 -13.187 -3.787 1.00 79.19 203 LEU A CA 1
ATOM 1485 C C . LEU A 1 203 ? 16.591 -13.909 -4.004 1.00 79.19 203 LEU A C 1
ATOM 1487 O O . LEU A 1 203 ? 17.201 -14.411 -3.053 1.00 79.19 203 LEU A O 1
ATOM 1491 N N . SER A 1 204 ? 17.065 -13.907 -5.247 1.00 73.12 204 SER A N 1
ATOM 1492 C CA . SER A 1 204 ? 18.389 -14.401 -5.611 1.00 73.12 204 SER A CA 1
ATOM 1493 C C . SER A 1 204 ? 19.130 -13.320 -6.400 1.00 73.12 204 SER A C 1
ATOM 1495 O O . SER A 1 204 ? 18.597 -12.731 -7.333 1.00 73.12 204 SER A O 1
ATOM 1497 N N . GLY A 1 205 ? 20.349 -12.978 -5.982 1.00 62.69 205 GLY A N 1
ATOM 1498 C CA . GLY A 1 205 ? 21.119 -11.924 -6.645 1.00 62.69 205 GLY A CA 1
ATOM 1499 C C . GLY A 1 205 ? 21.934 -12.439 -7.835 1.00 62.69 205 GLY A C 1
ATOM 1500 O O . GLY A 1 205 ? 22.563 -13.494 -7.756 1.00 62.69 205 GLY A O 1
ATOM 1501 N N . LYS A 1 206 ? 22.046 -11.629 -8.893 1.00 52.53 206 LYS A N 1
ATOM 1502 C CA . LYS A 1 206 ? 23.286 -11.531 -9.680 1.00 52.53 206 LYS A CA 1
ATOM 1503 C C . LYS A 1 206 ? 24.108 -10.397 -9.067 1.00 52.53 206 LYS A C 1
ATOM 1505 O O . LYS A 1 206 ? 23.602 -9.294 -8.903 1.00 52.53 206 LYS A O 1
ATOM 1510 N N . GLY A 1 207 ? 25.361 -10.671 -8.702 1.00 46.44 207 GLY A N 1
ATOM 1511 C CA . GLY A 1 207 ? 26.286 -9.640 -8.222 1.00 46.44 207 GLY A CA 1
ATOM 1512 C C . GLY A 1 207 ? 26.364 -8.458 -9.195 1.00 46.44 207 GLY A C 1
ATOM 1513 O O . GLY A 1 207 ? 26.219 -8.625 -10.407 1.00 46.44 207 GLY A O 1
ATOM 1514 N N . THR A 1 208 ? 26.568 -7.265 -8.646 1.00 44.88 208 THR A N 1
ATOM 1515 C CA . THR A 1 208 ? 26.612 -5.982 -9.352 1.00 44.88 208 THR A CA 1
ATOM 1516 C C . THR A 1 208 ? 27.426 -5.967 -10.642 1.00 44.88 208 THR A C 1
ATOM 1518 O O . THR A 1 208 ? 28.422 -6.675 -10.819 1.00 44.88 208 THR A O 1
ATOM 1521 N N . LYS A 1 209 ? 27.061 -5.022 -11.518 1.00 43.31 209 LYS A N 1
ATOM 1522 C CA . LYS A 1 209 ? 27.832 -4.564 -12.680 1.00 43.31 209 LYS A CA 1
ATOM 1523 C C . LYS A 1 209 ? 29.135 -3.887 -12.215 1.00 43.31 209 LYS A C 1
ATOM 1525 O O . LYS A 1 209 ? 29.296 -2.677 -12.269 1.00 43.31 209 LYS A O 1
ATOM 1530 N N . GLY A 1 210 ? 30.075 -4.696 -11.742 1.00 42.38 210 GLY A N 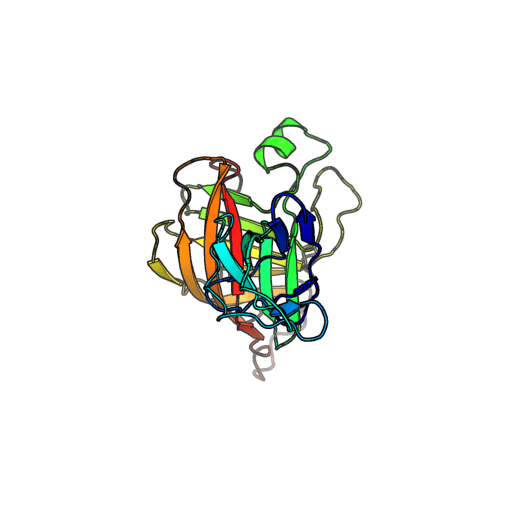1
ATOM 1531 C CA . GLY A 1 210 ? 31.369 -4.277 -11.204 1.00 42.38 210 GLY A CA 1
ATOM 1532 C C . GLY A 1 210 ? 32.313 -5.454 -10.971 1.00 42.38 210 GLY A C 1
ATOM 1533 O O . GLY A 1 210 ? 33.524 -5.300 -11.124 1.00 42.38 210 GLY A O 1
ATOM 1534 N N . ASP A 1 211 ? 31.778 -6.655 -10.738 1.00 42.00 211 ASP A N 1
ATOM 1535 C CA . ASP A 1 211 ? 32.592 -7.853 -10.548 1.00 42.00 211 ASP A CA 1
ATOM 1536 C C . ASP A 1 211 ? 32.864 -8.567 -11.886 1.00 42.00 211 ASP A C 1
ATOM 1538 O O . ASP A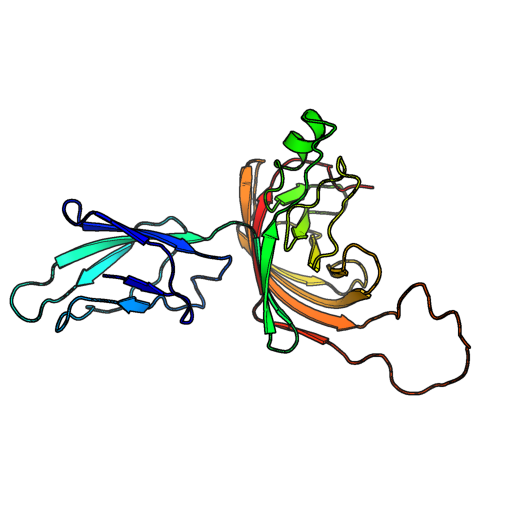 1 211 ? 32.394 -9.662 -12.179 1.00 42.00 211 ASP A O 1
ATOM 1542 N N . LYS A 1 212 ? 33.662 -7.923 -12.751 1.00 43.41 212 LYS A N 1
ATOM 1543 C CA . LYS A 1 212 ? 34.349 -8.618 -13.860 1.00 43.41 212 LYS A CA 1
ATOM 1544 C C . LYS A 1 212 ? 35.592 -9.375 -13.378 1.00 43.41 212 LYS A C 1
ATOM 1546 O O . LYS A 1 212 ? 36.450 -9.736 -14.188 1.00 43.41 212 LYS A O 1
ATOM 1551 N N . THR A 1 213 ? 35.734 -9.617 -12.077 1.00 41.38 213 THR A N 1
ATOM 1552 C CA . THR A 1 213 ? 36.862 -10.371 -11.545 1.00 41.38 213 THR A CA 1
ATOM 1553 C C . THR A 1 213 ? 36.546 -11.858 -11.449 1.00 41.38 213 THR A C 1
ATOM 1555 O O . THR A 1 213 ? 36.169 -12.384 -10.416 1.00 41.38 213 THR A O 1
ATOM 1558 N N . LYS A 1 214 ? 36.884 -12.525 -12.560 1.00 40.09 214 LYS A N 1
ATOM 1559 C CA . LYS A 1 214 ? 37.288 -13.934 -12.673 1.00 40.09 214 LYS A CA 1
ATOM 1560 C C . LYS A 1 214 ? 36.176 -14.977 -12.564 1.00 40.09 214 LYS A C 1
ATOM 1562 O O . LYS A 1 214 ? 35.817 -15.451 -11.493 1.00 40.09 214 LYS A O 1
ATOM 1567 N N . GLU A 1 215 ? 35.799 -15.465 -13.745 1.00 45.78 215 GLU A N 1
ATOM 1568 C CA . GLU A 1 215 ? 35.488 -16.878 -13.961 1.00 45.78 215 GLU A CA 1
ATOM 1569 C C . GLU A 1 215 ? 36.471 -17.757 -13.166 1.00 45.78 215 GLU A C 1
ATOM 1571 O O . GLU A 1 215 ? 37.686 -17.682 -13.374 1.00 45.78 215 GLU A O 1
ATOM 1576 N N . GLY A 1 216 ? 35.952 -18.581 -12.255 1.00 42.62 216 GLY A N 1
ATOM 1577 C CA . GLY A 1 216 ? 36.742 -19.643 -11.633 1.00 42.62 216 GLY A CA 1
ATOM 1578 C C . GLY A 1 216 ? 36.662 -19.753 -10.115 1.00 42.62 216 GLY A C 1
ATOM 1579 O O . GLY A 1 216 ? 37.702 -19.870 -9.477 1.00 42.62 216 GLY A O 1
ATOM 1580 N N . THR A 1 217 ? 35.459 -19.805 -9.542 1.00 37.38 217 THR A N 1
ATOM 1581 C CA . THR A 1 217 ? 35.224 -20.590 -8.317 1.00 37.38 217 THR A CA 1
ATOM 1582 C C . THR A 1 217 ? 33.762 -21.024 -8.269 1.00 37.38 217 THR A C 1
ATOM 1584 O O . THR A 1 217 ? 32.878 -20.214 -8.015 1.00 37.38 217 THR A O 1
ATOM 1587 N N . GLU A 1 218 ? 33.499 -22.308 -8.523 1.00 48.41 218 GLU A N 1
ATOM 1588 C CA . GLU A 1 218 ? 32.278 -22.966 -8.051 1.00 48.41 218 GLU A CA 1
ATOM 1589 C C . GLU A 1 218 ? 32.312 -22.923 -6.515 1.00 48.41 218 GLU A C 1
ATOM 1591 O O . GLU A 1 218 ? 33.117 -23.615 -5.891 1.00 48.41 218 GLU A O 1
ATOM 1596 N N . GLY A 1 219 ? 31.515 -22.061 -5.885 1.00 41.00 219 GLY A N 1
ATOM 1597 C CA . GLY A 1 219 ? 31.562 -21.932 -4.430 1.00 41.00 219 GLY A CA 1
ATOM 1598 C C . GLY A 1 219 ? 30.564 -20.938 -3.863 1.00 41.00 219 GLY A C 1
ATOM 1599 O O . GLY A 1 219 ? 30.936 -19.809 -3.579 1.00 41.00 219 GLY A O 1
ATOM 1600 N N . GLY A 1 220 ? 29.329 -21.405 -3.653 1.00 42.31 220 GLY A N 1
ATOM 1601 C CA . GLY A 1 220 ? 28.267 -20.703 -2.927 1.00 42.31 220 GLY A CA 1
ATOM 1602 C C . GLY A 1 220 ? 27.628 -19.583 -3.740 1.00 42.31 220 GLY A C 1
ATOM 1603 O O . GLY A 1 220 ? 28.190 -18.499 -3.845 1.00 42.31 220 GLY A O 1
ATOM 1604 N N . GLY A 1 221 ? 26.440 -19.832 -4.301 1.00 51.97 221 GLY A N 1
ATOM 1605 C CA . GLY A 1 221 ? 25.608 -18.743 -4.816 1.00 51.97 221 GLY A CA 1
ATOM 1606 C C . GLY A 1 221 ? 25.383 -17.673 -3.734 1.00 51.97 221 GLY A C 1
ATOM 1607 O O . GLY A 1 221 ? 25.520 -17.983 -2.544 1.00 51.97 221 GLY A O 1
ATOM 1608 N N . PRO A 1 222 ? 25.079 -16.422 -4.119 1.00 56.97 222 PRO A N 1
ATOM 1609 C CA . PRO A 1 222 ? 24.782 -15.373 -3.152 1.00 56.97 222 PRO A CA 1
ATOM 1610 C C . PRO A 1 222 ? 23.688 -15.838 -2.177 1.00 56.97 222 PRO A C 1
ATOM 1612 O O . PRO A 1 222 ? 22.845 -16.659 -2.552 1.00 56.97 222 PRO A O 1
ATOM 1615 N N . PRO A 1 223 ? 23.723 -15.372 -0.915 1.00 63.06 223 PRO A N 1
ATOM 1616 C CA . PRO A 1 223 ? 22.734 -15.764 0.077 1.00 63.06 223 PRO A CA 1
ATOM 1617 C C . PRO A 1 223 ? 21.324 -15.482 -0.452 1.00 63.06 223 PRO A C 1
ATOM 1619 O O . PRO A 1 223 ? 21.062 -14.413 -0.998 1.00 63.06 223 PRO A O 1
ATOM 1622 N N . ALA A 1 224 ? 20.433 -16.464 -0.317 1.00 73.81 224 ALA A N 1
ATOM 1623 C CA . ALA A 1 224 ? 19.023 -16.265 -0.612 1.00 73.81 224 ALA A CA 1
ATOM 1624 C C . ALA A 1 224 ? 18.453 -15.285 0.419 1.00 73.81 224 ALA A C 1
ATOM 1626 O O . ALA A 1 224 ? 18.586 -15.517 1.623 1.00 73.81 224 ALA A O 1
ATOM 1627 N N . HIS A 1 225 ? 17.837 -14.208 -0.057 1.00 82.31 225 HIS A N 1
ATOM 1628 C CA . HIS A 1 225 ? 17.128 -13.254 0.790 1.00 82.31 225 HIS A CA 1
ATOM 1629 C C . HIS A 1 225 ? 15.629 -13.534 0.719 1.00 82.31 225 HIS A C 1
ATOM 1631 O O . HIS A 1 225 ? 15.141 -14.135 -0.241 1.00 82.31 225 HIS A O 1
ATOM 1637 N N . THR A 1 226 ? 14.873 -13.129 1.736 1.00 85.44 226 THR A N 1
ATOM 1638 C CA . THR A 1 226 ? 13.419 -13.344 1.745 1.00 85.44 226 THR A CA 1
ATOM 1639 C C . THR A 1 226 ? 12.673 -12.046 1.999 1.00 85.44 226 THR A C 1
ATOM 1641 O O . THR A 1 226 ? 12.935 -11.343 2.976 1.00 85.44 226 THR A O 1
ATOM 1644 N N . LEU A 1 227 ? 11.691 -11.778 1.138 1.00 88.88 227 LEU A N 1
ATOM 1645 C CA . LEU A 1 227 ? 10.623 -10.817 1.377 1.00 88.88 227 LEU A CA 1
ATOM 1646 C C . LEU A 1 227 ? 9.421 -11.554 1.938 1.00 88.88 227 LEU A C 1
ATOM 1648 O O . LEU A 1 227 ? 8.864 -12.447 1.301 1.00 88.88 227 LEU A O 1
ATOM 1652 N N . SER A 1 228 ? 9.010 -11.171 3.138 1.00 91.00 228 SER A N 1
ATOM 1653 C CA . SER A 1 228 ? 7.847 -11.753 3.803 1.00 91.00 228 SER A CA 1
ATOM 1654 C C . SER A 1 228 ? 6.940 -10.669 4.358 1.00 91.00 228 SER A C 1
ATOM 1656 O O . SER A 1 228 ? 7.365 -9.531 4.553 1.00 91.00 228 SER A O 1
ATOM 1658 N N . ASP A 1 229 ? 5.681 -11.031 4.606 1.00 91.19 229 ASP A N 1
ATOM 1659 C CA . ASP A 1 229 ? 4.677 -10.114 5.154 1.00 91.19 229 ASP A CA 1
ATOM 1660 C C . ASP A 1 229 ? 4.567 -8.807 4.346 1.00 91.19 229 ASP A C 1
ATOM 1662 O 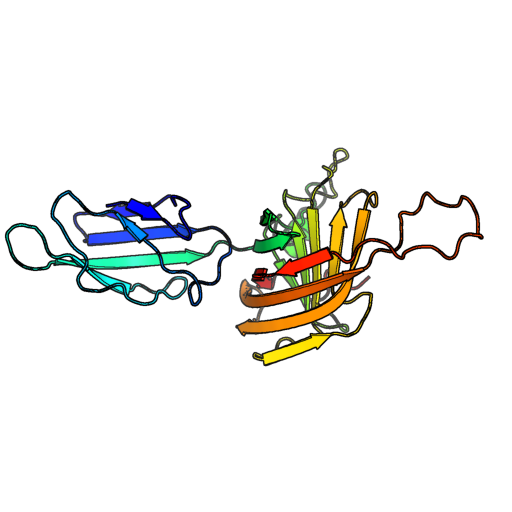O . ASP A 1 229 ? 4.493 -7.708 4.901 1.00 91.19 229 ASP A O 1
ATOM 1666 N N . GLY A 1 230 ? 4.645 -8.951 3.019 1.00 93.31 230 GLY A N 1
ATOM 1667 C CA . GLY A 1 230 ? 4.537 -7.856 2.076 1.00 93.31 230 GLY A CA 1
ATOM 1668 C C . GLY A 1 230 ? 3.092 -7.409 1.922 1.00 93.31 230 GLY A C 1
ATOM 1669 O O . GLY A 1 230 ? 2.196 -8.239 1.771 1.00 93.31 230 GLY A O 1
ATOM 1670 N N . PHE A 1 231 ? 2.875 -6.101 1.916 1.00 95.38 231 PHE A N 1
ATOM 1671 C CA . PHE A 1 231 ? 1.614 -5.449 1.591 1.00 95.38 231 PHE A CA 1
ATOM 1672 C C . PHE A 1 231 ? 1.880 -4.284 0.644 1.00 95.38 231 PHE A C 1
ATOM 1674 O O . PHE A 1 231 ? 2.861 -3.561 0.818 1.00 95.38 231 PHE A O 1
ATOM 1681 N N . PHE A 1 232 ? 0.990 -4.063 -0.319 1.00 95.00 232 PHE A N 1
ATOM 1682 C CA . PHE A 1 232 ? 0.988 -2.856 -1.136 1.00 95.00 232 PHE A CA 1
ATOM 1683 C C . PHE A 1 232 ? -0.414 -2.260 -1.251 1.00 95.00 232 PHE A C 1
ATOM 1685 O O . PHE A 1 232 ? -1.425 -2.964 -1.289 1.00 95.00 232 PHE A O 1
ATOM 1692 N N . LYS A 1 233 ? -0.447 -0.933 -1.356 1.00 95.62 233 LYS A N 1
ATOM 1693 C CA . LYS A 1 233 ? -1.589 -0.130 -1.775 1.00 95.62 233 LYS A CA 1
ATOM 1694 C C . LYS A 1 233 ? -1.091 0.912 -2.768 1.00 95.62 233 LYS A C 1
ATOM 1696 O O . LYS A 1 233 ? -0.452 1.881 -2.370 1.00 95.62 233 LYS A O 1
ATOM 1701 N N . VAL A 1 234 ? -1.395 0.743 -4.047 1.00 94.44 234 VAL A N 1
ATOM 1702 C CA . VAL A 1 234 ? -0.931 1.646 -5.115 1.00 94.44 234 VAL A CA 1
ATOM 1703 C C . VAL A 1 234 ? -2.106 2.188 -5.906 1.00 94.44 234 VAL A C 1
ATOM 1705 O O . VAL A 1 234 ? -3.106 1.497 -6.084 1.00 94.44 234 VAL A O 1
ATOM 1708 N N . VAL A 1 235 ? -2.016 3.438 -6.356 1.00 93.62 235 VAL A N 1
ATOM 1709 C CA . VAL A 1 235 ? -3.034 4.033 -7.232 1.00 93.62 235 VAL A CA 1
ATOM 1710 C C . VAL A 1 235 ? -2.684 3.764 -8.695 1.00 93.62 235 VAL A C 1
ATOM 1712 O O . VAL A 1 235 ? -1.519 3.839 -9.077 1.00 93.62 235 VAL A O 1
ATOM 1715 N N . ARG A 1 236 ? -3.678 3.475 -9.540 1.00 93.06 236 ARG A N 1
ATOM 1716 C CA . ARG A 1 236 ? -3.471 3.509 -10.993 1.00 93.06 236 ARG A CA 1
ATOM 1717 C C . ARG A 1 236 ? -3.347 4.964 -11.441 1.00 93.06 236 ARG A C 1
ATOM 1719 O O . ARG A 1 236 ? -4.344 5.684 -11.404 1.00 93.06 236 ARG A O 1
ATOM 1726 N N . VAL A 1 237 ? -2.152 5.400 -11.834 1.00 93.00 237 VAL A N 1
ATOM 1727 C CA . VAL A 1 237 ? -1.876 6.818 -12.147 1.00 93.00 237 VAL A CA 1
ATOM 1728 C C . VAL A 1 237 ? -2.182 7.178 -13.599 1.00 93.00 237 VAL A C 1
ATOM 1730 O O . VAL A 1 237 ? -2.778 8.221 -13.848 1.00 93.00 237 VAL A O 1
ATOM 1733 N N . ALA A 1 238 ? -1.872 6.291 -14.546 1.00 89.94 238 ALA A N 1
ATOM 1734 C CA . ALA A 1 238 ? -2.310 6.385 -15.938 1.00 89.94 238 ALA A CA 1
ATOM 1735 C C . ALA A 1 238 ? -2.159 5.028 -16.649 1.00 89.94 238 ALA A C 1
ATOM 1737 O O . ALA A 1 238 ? -1.981 3.995 -16.000 1.00 89.94 238 ALA A O 1
ATOM 1738 N N . ASP A 1 239 ? -2.215 5.058 -17.980 1.00 89.44 239 ASP A N 1
ATOM 1739 C CA . ASP A 1 239 ? -1.944 3.925 -18.862 1.00 89.44 239 ASP A CA 1
ATOM 1740 C C . ASP A 1 239 ? -0.678 4.197 -19.687 1.00 89.44 239 ASP A C 1
ATOM 1742 O O . ASP A 1 239 ? -0.462 5.316 -20.150 1.00 89.44 239 ASP A O 1
ATOM 1746 N N . ASN A 1 240 ? 0.120 3.153 -19.890 1.00 85.94 240 ASN A N 1
ATOM 1747 C CA . ASN A 1 240 ? 1.332 3.059 -20.702 1.00 85.94 240 ASN A CA 1
ATOM 1748 C C . ASN A 1 240 ? 2.437 4.043 -20.297 1.00 85.94 240 ASN A C 1
ATOM 1750 O O . ASN A 1 240 ? 3.057 4.674 -21.149 1.00 85.94 240 ASN A O 1
ATOM 1754 N N . ILE A 1 241 ? 2.668 4.193 -18.990 1.00 82.44 241 ILE A N 1
ATOM 1755 C CA . ILE A 1 241 ? 3.731 5.065 -18.471 1.00 82.44 241 ILE A CA 1
ATOM 1756 C C . ILE A 1 241 ? 5.085 4.357 -18.440 1.00 82.44 241 ILE A C 1
ATOM 1758 O O . ILE A 1 241 ? 6.092 4.964 -18.791 1.00 82.44 241 ILE A O 1
ATOM 1762 N N . TRP A 1 242 ? 5.101 3.102 -17.993 1.00 74.31 242 TRP A N 1
ATOM 1763 C CA . TRP A 1 242 ? 6.336 2.364 -17.707 1.00 74.31 242 TRP A CA 1
ATOM 1764 C C . TRP A 1 242 ? 6.732 1.360 -18.804 1.00 74.31 242 TRP A C 1
ATOM 1766 O O . TRP A 1 242 ? 7.756 0.697 -18.700 1.00 74.31 242 TRP A O 1
ATOM 1776 N N . SER A 1 243 ? 5.982 1.307 -19.910 1.00 59.09 243 SER A N 1
ATOM 1777 C CA . SER A 1 243 ? 6.333 0.504 -21.086 1.00 59.09 243 SER A CA 1
ATOM 1778 C C . SER A 1 243 ? 7.504 1.129 -21.852 1.00 59.09 243 SER A C 1
ATOM 1780 O O . SER A 1 243 ? 7.285 1.941 -22.757 1.00 59.09 243 SER A O 1
ATOM 1782 N N . TYR A 1 244 ? 8.728 0.770 -21.474 1.00 49.59 244 TYR A N 1
ATOM 1783 C CA . TYR A 1 244 ? 9.949 1.050 -22.235 1.00 49.59 244 TYR A CA 1
ATOM 1784 C C . TYR A 1 244 ? 10.303 -0.091 -23.195 1.00 49.59 244 TYR A C 1
ATOM 1786 O O . TYR A 1 244 ? 10.074 -1.269 -22.841 1.00 49.59 244 TYR A O 1
#

Sequence (244 aa):
MSLSIDGVSVDATIDRTARTVTAIVPPVDLARVQPAIGLSPGATLVGVPAFADGVPTSVAVSPTFGRPVNWSVTIHVSPGASFLFDGVRIVLTAGYTDSSDPEQAAAWGHGAPGGSWSDNGFEFWIYEMIDDLGSEDQTSGICLWVTLPEIAVGEYSIDDDDAVTLGYWDDTLSVTASELTVIVATSPSSVGEYMTGSFQASLSGKGTKGDKTKEGTEGGGPPAHTLSDGFFKVVRVADNIWSY

pLDDT: mean 82.75, std 13.94, range [37.38, 95.88]